Protein 2REK (pdb70)

Sequence (347 aa):
ADARRNYDRIIEAAAAEVARHGADASLEEIARRAGVGSATLHRHFPSRWGLLQAVFQERVAQLCDEARSLAAEHPPATALTRWLTSLAVFGAVTRGAARSLAALDSRCEQLLTEAGADLLARAQEDGTVRDDVTALELLSLANAVSLAAEHTPDAAHHHATRLMGIALGGLGARADARRNYDRIIEAAAAEVARHGADASLEEIARRAGVGSATLHRHFPSRWGLLQAVFQERVAQLCDEARSLAAEHPPATALTRWLTSSLAVFGAVTRGAARSLLAALDSRCEQLLTEAGADLLARAQEDGTVRDDVTALELLSLANAVSLAAEHTPDAAHHATRLMGIALGGLGAP

Organism: Streptomyces coelicolor (strain ATCC BAA-471 / A3(2) / M145) (NCBI:txid100226)

InterPro domains:
  IPR001647 DNA-binding HTH domain, TetR-type [PF00440] (21-66)
  IPR001647 DNA-binding HTH domain, TetR-type [PR00455] (21-34)
  IPR001647 DNA-binding HTH domain, TetR-type [PR00455] (41-64)
  IPR001647 DNA-binding HTH domain, TetR-type [PS50977] (15-74)
  IPR009057 Homedomain-like superfamily [SSF46689] (8-88)
  IPR036271 Tetracyclin repressor-like, C-terminal domain superfamily [SSF48498] (86-193)
  IPR049445 Transcriptional regulator SbtR-like, C-terminal domain [PF21597] (87-190)
  IPR050109 HTH-type, TetR-like transcriptional regulator [PTHR30055] (7-196)

Nearest PDB structures (foldseek):
  2rek-assembly1_A  TM=1.006E+00  e=1.520E-23  Streptomyces coelicolor A3(2)
  2rek-assembly1_B-2  TM=9.690E-01  e=8.249E-22  Streptomyces coelicolor A3(2)
  2q24-assembly1_B  TM=8.071E-01  e=1.685E-07  Streptomyces coelicolor A3(2)
  2qwt-assembly1_A  TM=7.385E-01  e=2.367E-05  Mycolicibacterium vanbaalenii PYR-1
  5ovy-assembly1_A  TM=7.343E-01  e=2.482E-05  Mycobacteroides abscessus ATCC 19977

Solvent-accessible surface area: 17283 Å² total; per-residue (Å²): 118,86,53,54,50,47,42,62,92,1,2,50,9,0,1,57,28,10,40,202,92,9,72,122,33,42,114,80,42,7,9,77,201,2,66,20,42,99,82,47,19,119,80,60,24,101,54,53,105,30,15,23,55,14,1,3,32,34,34,1,37,71,1,14,71,47,9,94,54,17,56,90,131,55,91,41,26,53,0,5,51,124,0,1,29,36,14,0,36,5,0,2,23,1,46,4,10,4,71,73,73,73,58,26,65,18,28,1,58,10,29,3,16,41,13,2,38,97,9,8,56,68,0,46,91,74,64,86,32,162,107,96,28,66,12,46,93,21,24,52,60,2,62,51,9,1,100,59,0,38,124,52,116,82,15,45,110,72,0,61,148,71,0,42,71,44,51,67,46,174,69,162,154,85,78,47,153,55,42,78,67,88,0,6,60,14,1,5,25,13,3,23,62,33,8,43,117,10,34,65,78,22,2,13,79,79,3,55,23,42,83,84,54,8,56,77,56,18,121,53,127,157,21,7,6,16,10,1,3,94,65,14,1,50,20,0,9,53,4,6,152,18,5,54,68,82,52,91,44,26,44,0,5,50,99,0,1,33,16,17,0,36,6,9,0,12,7,62,1,0,1,105,51,16,103,74,79,48,53,94,138,4,98,94,40,9,62,87,11,3,37,81,8,7,32,113,0,42,128,76,65,85,27,160,123,97,28,71,21,132,88,19,23,54,80,0,68,49,14,2,92,58,0,22,132,35,141,49,17,34,126,38,0,66,120,50,0,49,96,46,48,65,46,167,66,101,184

Structure (mmCIF, N/CA/C/O backbone):
data_2REK
#
_entry.id   2REK
#
_cell.length_a   68.484
_cell.length_b   70.459
_cell.length_c   72.102
_cell.angle_alpha   90.00
_cell.angle_beta   90.00
_cell.angle_gamma   90.00
#
_symmetry.space_group_name_H-M   'P 21 21 21'
#
loop_
_entity.id
_entity.type
_entity.pdbx_description
1 polymer 'Putative tetR-family transcriptional regulator'
2 non-polymer 'ACETATE ION'
3 water water
#
loop_
_atom_site.group_PDB
_atom_site.id
_atom_site.type_symbol
_atom_site.label_atom_id
_atom_site.label_alt_id
_atom_site.label_comp_id
_atom_site.label_asym_id
_atom_site.label_entity_id
_atom_site.label_seq_id
_atom_site.pdbx_PDB_ins_code
_atom_site.Cartn_x
_atom_site.Cartn_y
_atom_site.Cartn_z
_atom_site.occupancy
_atom_site.B_iso_or_equiv
_atom_site.auth_seq_id
_atom_site.auth_comp_id
_atom_site.auth_asym_id
_atom_site.auth_atom_id
_atom_site.pdbx_PDB_model_num
ATOM 1 N N . ALA A 1 12 ? -4.464 71.899 14.531 1.00 60.71 12 ALA A N 1
ATOM 2 C CA . ALA A 1 12 ? -4.826 70.669 15.293 1.00 60.79 12 ALA A CA 1
ATOM 3 C C . ALA A 1 12 ? -4.020 70.584 16.581 1.00 60.94 12 ALA A C 1
ATOM 4 O O . ALA A 1 12 ? -2.792 70.750 16.571 1.00 61.15 12 ALA A O 1
ATOM 6 N N . ASP A 1 13 ? -4.709 70.325 17.691 1.00 60.86 13 ASP A N 1
ATOM 7 C CA . ASP A 1 13 ? -4.039 70.115 18.975 1.00 60.51 13 ASP A CA 1
ATOM 8 C C . ASP A 1 13 ? -3.184 68.852 18.927 1.00 60.08 13 ASP A C 1
ATOM 9 O O . ASP A 1 13 ? -2.092 68.828 19.491 1.00 60.43 13 ASP A O 1
ATOM 11 N N . ALA A 1 14 ? -3.680 67.824 18.230 1.00 59.15 14 ALA A N 1
ATOM 12 C CA . ALA A 1 14 ? -2.972 66.543 18.063 1.00 58.22 14 ALA A CA 1
ATOM 13 C C . ALA A 1 14 ? -1.623 66.682 17.352 1.00 57.44 14 ALA A C 1
ATOM 14 O O . ALA A 1 14 ? -0.676 65.945 17.649 1.00 57.17 14 ALA A O 1
ATOM 16 N N . ARG A 1 15 ? -1.548 67.622 16.413 1.00 56.33 15 ARG A N 1
ATOM 17 C CA . ARG A 1 15 ? -0.328 67.865 15.657 1.00 55.20 15 ARG A CA 1
ATOM 18 C C . ARG A 1 15 ? 0.749 68.490 16.557 1.00 54.60 15 ARG A C 1
ATOM 19 O O . ARG A 1 15 ? 1.924 68.112 16.488 1.00 54.38 15 ARG A O 1
ATOM 27 N N . ARG A 1 16 ? 0.336 69.428 17.407 1.00 53.73 16 ARG A N 1
ATOM 28 C CA . ARG A 1 16 ? 1.186 69.972 18.467 1.00 52.92 16 ARG A CA 1
ATOM 29 C C . ARG A 1 16 ? 1.769 68.869 19.362 1.00 52.23 16 ARG A C 1
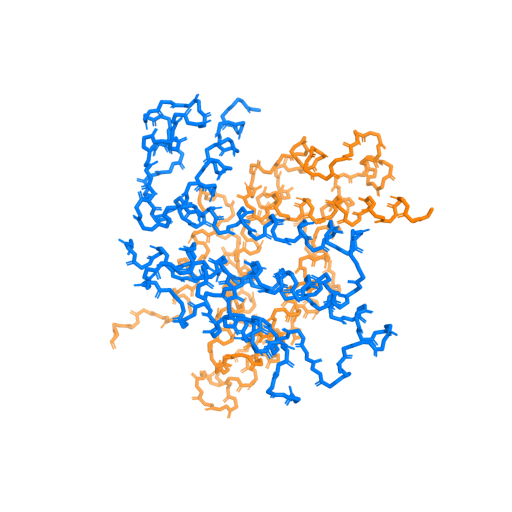ATOM 30 O O . ARG A 1 16 ? 2.958 68.898 19.695 1.00 52.04 16 ARG A O 1
ATOM 32 N N . ASN A 1 17 ? 0.925 67.902 19.734 1.00 51.22 17 ASN A N 1
ATOM 33 C CA . ASN A 1 17 ? 1.336 66.760 20.550 1.00 50.08 17 ASN A CA 1
ATOM 34 C C . ASN A 1 17 ? 2.354 65.906 19.833 1.00 49.60 17 ASN A C 1
ATOM 35 O O . ASN A 1 17 ? 3.370 65.548 20.413 1.00 48.76 17 ASN A O 1
ATOM 40 N N . TYR A 1 18 ? 2.051 65.581 18.575 1.00 48.79 18 TYR A N 1
ATOM 41 C CA . TYR A 1 18 ? 2.972 64.875 17.691 1.00 48.38 18 TYR A CA 1
ATOM 42 C C . TYR A 1 18 ? 4.359 65.564 17.708 1.00 47.39 18 TYR A C 1
ATOM 43 O O . TYR A 1 18 ? 5.383 64.907 17.947 1.00 46.30 18 TYR A O 1
ATOM 52 N N . ASP A 1 19 ? 4.367 66.881 17.488 1.00 46.49 19 ASP A N 1
ATOM 53 C CA . ASP A 1 19 ? 5.595 67.673 17.426 1.00 46.37 19 ASP A CA 1
ATOM 54 C C . ASP A 1 19 ? 6.358 67.620 18.758 1.00 45.64 19 ASP A C 1
ATOM 55 O O . ASP A 1 19 ? 7.571 67.383 18.785 1.00 44.80 19 ASP A O 1
ATOM 60 N N . ARG A 1 20 ? 5.626 67.798 19.857 1.00 44.85 20 ARG A N 1
ATOM 61 C CA . ARG A 1 20 ? 6.212 67.752 21.192 1.00 43.92 20 ARG A CA 1
ATOM 62 C C . ARG A 1 20 ? 6.768 66.378 21.535 1.00 42.52 20 ARG A C 1
ATOM 63 O O . ARG A 1 20 ? 7.836 66.291 22.135 1.00 42.22 20 ARG A O 1
ATOM 68 N N . ILE A 1 21 ? 6.074 65.315 21.113 1.00 41.21 21 ILE A N 1
ATOM 69 C CA . ILE A 1 21 ? 6.541 63.940 21.316 1.00 40.36 21 ILE A CA 1
ATOM 70 C C . ILE A 1 21 ? 7.858 63.697 20.580 1.00 40.67 21 ILE A C 1
ATOM 71 O O . ILE A 1 21 ? 8.786 63.109 21.135 1.00 39.84 21 ILE A O 1
ATOM 76 N N . ILE A 1 22 ? 7.920 64.144 19.327 1.00 40.30 22 ILE A N 1
ATOM 77 C CA . ILE A 1 22 ? 9.086 63.872 18.473 1.00 40.61 22 ILE A CA 1
ATOM 78 C C . ILE A 1 22 ? 10.322 64.639 18.952 1.00 39.97 22 ILE A C 1
ATOM 79 O O . ILE A 1 22 ? 11.415 64.067 19.041 1.00 40.38 22 ILE A O 1
ATOM 84 N N . GLU A 1 23 ? 10.148 65.919 19.266 1.00 39.61 23 GLU A N 1
ATOM 85 C CA . GLU A 1 23 ? 11.228 66.732 19.848 1.00 39.56 23 GLU A CA 1
ATOM 86 C C . GLU A 1 23 ? 11.753 66.135 21.158 1.00 39.38 23 GLU A C 1
ATOM 87 O O . GLU A 1 23 ? 12.958 66.065 21.372 1.00 38.65 23 GLU A O 1
ATOM 89 N N . ALA A 1 24 ? 10.842 65.673 22.020 1.00 39.19 24 ALA A N 1
ATOM 90 C CA . ALA A 1 24 ? 11.217 65.015 23.271 1.00 38.62 24 ALA A CA 1
ATOM 91 C C . ALA A 1 24 ? 11.903 63.668 23.050 1.00 38.41 24 ALA A C 1
ATOM 92 O O . ALA A 1 24 ? 12.901 63.354 23.710 1.00 37.18 24 ALA A O 1
ATOM 94 N N . ALA A 1 25 ? 11.359 62.870 22.128 1.00 38.02 25 ALA A N 1
ATOM 95 C CA . ALA A 1 25 ? 11.957 61.590 21.767 1.00 37.99 25 ALA A CA 1
ATOM 96 C C . ALA A 1 25 ? 13.365 61.778 21.199 1.00 38.07 25 ALA A C 1
ATOM 97 O O . ALA A 1 25 ? 14.260 61.044 21.563 1.00 38.54 25 ALA A O 1
ATOM 99 N N . ALA A 1 26 ? 13.544 62.762 20.326 1.00 38.64 26 ALA A N 1
ATOM 100 C CA . ALA A 1 26 ? 14.862 63.038 19.736 1.00 39.66 26 ALA A CA 1
ATOM 101 C C . ALA A 1 26 ? 15.913 63.366 20.820 1.00 40.10 26 ALA A C 1
ATOM 102 O O . ALA A 1 26 ? 17.006 62.777 20.847 1.00 39.72 26 ALA A O 1
ATOM 104 N N . ALA A 1 27 ? 15.542 64.252 21.745 1.00 40.02 27 ALA A N 1
ATOM 105 C CA . ALA A 1 27 ? 16.419 64.658 22.843 1.00 41.11 27 ALA A CA 1
ATOM 106 C C . ALA A 1 27 ? 16.776 63.502 23.780 1.00 41.54 27 ALA A C 1
ATOM 107 O O . ALA A 1 27 ? 17.927 63.379 24.192 1.00 41.05 27 ALA A O 1
ATOM 109 N N . GLU A 1 28 ? 15.797 62.635 24.066 1.00 41.93 28 GLU A N 1
ATOM 110 C CA . GLU A 1 28 ? 15.980 61.488 24.963 1.00 42.71 28 GLU A CA 1
ATOM 111 C C . GLU A 1 28 ? 16.932 60.430 24.396 1.00 43.41 28 GLU A C 1
ATOM 112 O O . GLU A 1 28 ? 17.850 59.987 25.090 1.00 43.32 28 GLU A O 1
ATOM 118 N N . VAL A 1 29 ? 16.699 60.017 23.148 1.00 43.60 29 VAL A N 1
ATOM 119 C CA . VAL A 1 29 ? 17.587 59.078 22.469 1.00 44.30 29 VAL A CA 1
ATOM 120 C C . VAL A 1 29 ? 19.018 59.653 22.365 1.00 44.82 29 VAL A C 1
ATOM 121 O O . VAL A 1 29 ? 19.993 58.951 22.636 1.00 44.76 29 VAL A O 1
ATOM 125 N N . ALA A 1 30 ? 19.127 60.927 22.006 1.00 45.51 30 ALA A N 1
ATOM 126 C CA . ALA A 1 30 ? 20.428 61.597 21.898 1.00 47.05 30 ALA A CA 1
ATOM 127 C C . ALA A 1 30 ? 21.248 61.462 23.187 1.00 48.04 30 ALA A C 1
ATOM 128 O O . ALA A 1 30 ? 22.473 61.282 23.150 1.00 48.27 30 ALA A O 1
ATOM 130 N N . ARG A 1 31 ? 20.570 61.531 24.326 1.00 49.00 31 ARG A N 1
ATOM 131 C CA . ARG A 1 31 ? 21.250 61.492 25.615 1.00 50.27 31 ARG A CA 1
ATOM 132 C C . ARG A 1 31 ? 21.338 60.089 26.191 1.00 50.55 31 ARG A C 1
ATOM 133 O O . ARG A 1 31 ? 22.212 59.809 27.015 1.00 50.30 31 ARG A O 1
ATOM 141 N N . HIS A 1 32 ? 20.450 59.202 25.737 1.00 51.04 32 HIS A N 1
ATOM 142 C CA . HIS A 1 32 ? 20.314 57.873 26.344 1.00 51.98 32 HIS A CA 1
ATOM 143 C C . HIS A 1 32 ? 20.393 56.686 25.388 1.00 52.29 32 HIS A C 1
ATOM 144 O O . HIS A 1 32 ? 20.462 55.539 25.838 1.00 52.39 32 HIS A O 1
ATOM 151 N N . GLY A 1 33 ? 20.401 56.961 24.087 1.00 52.86 33 GLY A N 1
ATOM 152 C CA . GLY A 1 33 ? 20.475 55.917 23.070 1.00 53.83 33 GLY A CA 1
ATOM 153 C C . GLY A 1 33 ? 19.525 54.775 23.377 1.00 54.60 33 GLY A C 1
ATOM 154 O O . GLY A 1 33 ? 18.337 55.000 23.623 1.00 54.65 33 GLY A O 1
ATOM 155 N N . ALA A 1 34 ? 20.067 53.557 23.404 1.00 55.26 34 ALA A N 1
ATOM 156 C CA . ALA A 1 34 ? 19.294 52.328 23.653 1.00 55.69 34 ALA A CA 1
ATOM 157 C C . ALA A 1 34 ? 18.490 52.318 24.958 1.00 56.02 34 ALA A C 1
ATOM 158 O O . ALA A 1 34 ? 17.495 51.593 25.064 1.00 56.49 34 ALA A O 1
ATOM 160 N N . ASP A 1 35 ? 18.925 53.109 25.940 1.00 56.22 35 ASP A N 1
ATOM 161 C CA . ASP A 1 35 ? 18.257 53.188 27.245 1.00 56.49 35 ASP A CA 1
ATOM 162 C C . ASP A 1 35 ? 17.196 54.287 27.319 1.00 55.88 35 ASP A C 1
ATOM 163 O O . ASP A 1 35 ? 16.667 54.568 28.399 1.00 55.96 35 ASP A O 1
ATOM 168 N N . ALA A 1 36 ? 16.880 54.899 26.178 1.00 55.59 36 ALA A N 1
ATOM 169 C CA . ALA A 1 36 ? 15.846 55.942 26.108 1.00 54.91 36 ALA A CA 1
ATOM 170 C C . ALA A 1 36 ? 14.549 55.493 26.794 1.00 54.54 36 ALA A C 1
ATOM 171 O O . ALA A 1 36 ? 14.151 54.333 26.683 1.00 54.01 36 ALA A O 1
ATOM 173 N N . SER A 1 37 ? 13.906 56.421 27.498 1.00 54.25 37 SER A N 1
ATOM 174 C CA . SER A 1 37 ? 12.731 56.116 28.319 1.00 54.27 37 SER A CA 1
ATOM 175 C C . SER A 1 37 ? 11.434 56.663 27.725 1.00 53.93 37 SER A C 1
ATOM 176 O O . SER A 1 37 ? 11.255 57.883 27.632 1.00 53.65 37 SER A O 1
ATOM 179 N N . LEU A 1 38 ? 10.528 55.756 27.345 1.00 53.79 38 LEU A N 1
ATOM 180 C CA . LEU A 1 38 ? 9.203 56.136 26.831 1.00 53.91 38 LEU A CA 1
ATOM 181 C C . LEU A 1 38 ? 8.422 57.000 27.823 1.00 53.79 38 LEU A C 1
ATOM 182 O O . LEU A 1 38 ? 7.813 58.002 27.437 1.00 53.42 38 LEU A O 1
ATOM 187 N N . GLU A 1 39 ? 8.466 56.614 29.104 1.00 53.86 39 GLU A N 1
ATOM 188 C CA . GLU A 1 39 ? 7.826 57.375 30.181 1.00 53.52 39 GLU A CA 1
ATOM 189 C C . GLU A 1 39 ? 8.377 58.797 30.301 1.00 53.29 39 GLU A C 1
ATOM 190 O O . GLU A 1 39 ? 7.618 59.743 30.544 1.00 53.34 39 GLU A O 1
ATOM 192 N N . GLU A 1 40 ? 9.693 58.940 30.138 1.00 52.64 40 GLU A N 1
ATOM 193 C CA . GLU A 1 40 ? 10.344 60.250 30.172 1.00 51.96 40 GLU A CA 1
ATOM 194 C C . GLU A 1 40 ? 9.961 61.069 28.935 1.00 51.35 40 GLU A C 1
ATOM 195 O O . GLU A 1 40 ? 9.700 62.276 29.033 1.00 51.00 40 GLU A O 1
ATOM 197 N N . ILE A 1 41 ? 9.911 60.404 27.782 1.00 50.86 41 ILE A N 1
ATOM 198 C CA . ILE A 1 41 ? 9.482 61.062 26.536 1.00 50.11 41 ILE A CA 1
ATOM 199 C C . ILE A 1 41 ? 8.057 61.616 26.671 1.00 50.21 41 ILE A C 1
ATOM 200 O O . ILE A 1 41 ? 7.821 62.812 26.439 1.00 50.08 41 ILE A O 1
ATOM 205 N N . ALA A 1 42 ? 7.121 60.749 27.065 1.00 50.16 42 ALA A N 1
ATOM 206 C CA . ALA A 1 42 ? 5.735 61.156 27.295 1.00 50.33 42 ALA A CA 1
ATOM 207 C C . ALA A 1 42 ? 5.629 62.314 28.293 1.00 50.53 42 ALA A C 1
ATOM 208 O O . ALA A 1 42 ? 4.887 63.278 28.057 1.00 50.49 42 ALA A O 1
ATOM 210 N N . ARG A 1 43 ? 6.377 62.224 29.395 1.00 50.93 43 ARG A N 1
ATOM 211 C CA . ARG A 1 43 ? 6.335 63.242 30.438 1.00 51.37 43 ARG A CA 1
ATOM 212 C C . ARG A 1 43 ? 6.820 64.572 29.897 1.00 51.54 43 ARG A C 1
ATOM 213 O O . ARG A 1 43 ? 6.146 65.587 30.044 1.00 51.31 43 ARG A O 1
ATOM 215 N N . ARG A 1 44 ? 7.984 64.552 29.242 1.00 51.99 44 ARG A N 1
ATOM 216 C CA . ARG A 1 44 ? 8.574 65.767 28.676 1.00 52.18 44 ARG A CA 1
ATOM 217 C C . ARG A 1 44 ? 7.698 66.364 27.560 1.00 51.86 44 ARG A C 1
ATOM 218 O O . ARG A 1 44 ? 7.608 67.588 27.422 1.00 51.73 44 ARG A O 1
ATOM 226 N N . ALA A 1 45 ? 7.044 65.491 26.790 1.00 51.60 45 ALA A N 1
ATOM 227 C CA . ALA A 1 45 ? 6.096 65.895 25.743 1.00 51.63 45 ALA A CA 1
ATOM 228 C C . ALA A 1 45 ? 4.789 66.459 26.311 1.00 51.84 45 ALA A C 1
ATOM 229 O O . ALA A 1 45 ? 4.040 67.144 25.606 1.00 51.48 45 ALA A O 1
ATOM 231 N N . GLY A 1 46 ? 4.523 66.165 27.583 1.00 52.06 46 GLY A N 1
ATOM 232 C CA . GLY A 1 46 ? 3.292 66.606 28.241 1.00 52.49 46 GLY A CA 1
ATOM 233 C C . GLY A 1 46 ? 2.071 65.852 27.745 1.00 52.54 46 GLY A C 1
ATOM 234 O O . GLY A 1 46 ? 0.980 66.417 27.660 1.00 52.70 46 GLY A O 1
ATOM 235 N N . VAL A 1 47 ? 2.263 64.587 27.383 1.00 52.40 47 VAL A N 1
ATOM 236 C CA . VAL A 1 47 ? 1.161 63.732 26.958 1.00 52.43 47 VAL A CA 1
ATOM 237 C C . VAL A 1 47 ? 1.097 62.479 27.817 1.00 52.71 47 VAL A C 1
ATOM 238 O O . VAL A 1 47 ? 2.067 62.125 28.481 1.00 52.64 47 VAL A O 1
ATOM 242 N N . GLY A 1 48 ? -0.050 61.812 27.791 1.00 53.05 48 GLY A N 1
ATOM 243 C CA . GLY A 1 48 ? -0.221 60.574 28.534 1.00 53.07 48 GLY A CA 1
ATOM 244 C C . GLY A 1 48 ? 0.350 59.397 27.773 1.00 53.07 48 GLY A C 1
ATOM 245 O O . GLY A 1 48 ? 0.568 59.477 26.561 1.00 52.93 48 GLY A O 1
ATOM 246 N N . SER A 1 49 ? 0.597 58.312 28.503 1.00 53.03 49 SER A N 1
ATOM 247 C CA . SER A 1 49 ? 1.049 57.035 27.951 1.00 53.11 49 SER A CA 1
ATOM 248 C C . SER A 1 49 ? 0.227 56.608 26.723 1.00 53.10 49 SER A C 1
ATOM 249 O O . SER A 1 49 ? 0.793 56.199 25.705 1.00 52.84 49 SER A O 1
ATOM 252 N N . ALA A 1 50 ? -1.101 56.717 26.824 1.00 52.90 50 ALA A N 1
ATOM 253 C CA . ALA A 1 50 ? -2.019 56.296 25.756 1.00 52.59 50 ALA A CA 1
ATOM 254 C C . ALA A 1 50 ? -1.904 57.151 24.492 1.00 52.41 50 ALA A C 1
ATOM 255 O O . ALA A 1 50 ? -1.916 56.624 23.376 1.00 51.68 50 ALA A O 1
ATOM 257 N N . THR A 1 51 ? -1.813 58.466 24.678 1.00 52.54 51 THR A N 1
ATOM 258 C CA . THR A 1 51 ? -1.613 59.399 23.562 1.00 52.82 51 THR A CA 1
ATOM 259 C C . THR A 1 51 ? -0.359 59.029 22.753 1.00 52.98 51 THR A C 1
ATOM 260 O O . THR A 1 51 ? -0.448 58.809 21.540 1.00 52.98 51 THR A O 1
ATOM 264 N N . LEU A 1 52 ? 0.785 58.928 23.437 1.00 53.11 52 LEU A N 1
ATOM 265 C CA . LEU A 1 52 ? 2.063 58.562 22.810 1.00 53.26 52 LEU A CA 1
ATOM 266 C C . LEU A 1 52 ? 1.932 57.298 21.975 1.00 53.46 52 LEU A C 1
ATOM 267 O O . LEU A 1 52 ? 2.347 57.258 20.813 1.00 52.91 52 LEU A O 1
ATOM 269 N N . HIS A 1 53 ? 1.333 56.274 22.582 1.00 53.75 53 HIS A N 1
ATOM 270 C CA . HIS A 1 53 ? 1.136 54.976 21.941 1.00 54.15 53 HIS A CA 1
ATOM 271 C C . HIS A 1 53 ? 0.255 55.027 20.695 1.00 53.87 53 HIS A C 1
ATOM 272 O O . HIS A 1 53 ? 0.465 54.252 19.751 1.00 53.58 53 HIS A O 1
ATOM 279 N N . ARG A 1 54 ? -0.736 55.918 20.711 1.00 53.81 54 ARG A N 1
ATOM 280 C CA . ARG A 1 54 ? -1.644 56.090 19.578 1.00 54.24 54 ARG A CA 1
ATOM 281 C C . ARG A 1 54 ? -0.919 56.693 18.370 1.00 54.50 54 ARG A C 1
ATOM 282 O O . ARG A 1 54 ? -1.110 56.241 17.236 1.00 54.56 54 ARG A O 1
ATOM 284 N N . HIS A 1 55 ? -0.094 57.712 18.625 1.00 54.51 55 HIS A N 1
ATOM 285 C CA . HIS A 1 55 ? 0.679 58.367 17.566 1.00 54.31 55 HIS A CA 1
ATOM 286 C C . HIS A 1 55 ? 1.788 57.447 17.074 1.00 54.28 55 HIS A C 1
ATOM 287 O O . HIS A 1 55 ? 2.137 57.471 15.895 1.00 54.07 55 HIS A O 1
ATOM 294 N N . PHE A 1 56 ? 2.328 56.630 17.982 1.00 54.51 56 PHE A N 1
ATOM 295 C CA . PHE A 1 56 ? 3.458 55.747 17.673 1.00 54.93 56 PHE A CA 1
ATOM 296 C C . PHE A 1 56 ? 3.281 54.328 18.248 1.00 55.52 56 PHE A C 1
ATOM 297 O O . PHE A 1 56 ? 3.806 54.020 19.321 1.00 55.16 56 PHE A O 1
ATOM 305 N N . PRO A 1 57 ? 2.509 53.475 17.539 1.00 56.57 57 PRO A N 1
ATOM 306 C CA . PRO A 1 57 ? 2.336 52.034 17.793 1.00 57.20 57 PRO A CA 1
ATOM 307 C C . PRO A 1 57 ? 3.600 51.281 18.248 1.00 57.77 57 PRO A C 1
ATOM 308 O O . PRO A 1 57 ? 3.533 50.486 19.199 1.00 57.82 57 PRO A O 1
ATOM 312 N N . SER A 1 58 ? 4.724 51.522 17.569 1.00 57.69 58 SER A N 1
ATOM 313 C CA . SER A 1 58 ? 5.959 50.793 17.832 1.00 57.94 58 SER A CA 1
ATOM 314 C C . SER A 1 58 ? 7.088 51.735 18.225 1.00 58.02 58 SER A C 1
ATOM 315 O O . SER A 1 58 ? 7.080 52.926 17.863 1.00 58.16 58 SER A O 1
ATOM 318 N N . ARG A 1 59 ? 8.055 51.189 18.961 1.00 57.55 59 ARG A N 1
ATOM 319 C CA . ARG A 1 59 ? 9.321 51.867 19.218 1.00 57.08 59 ARG A CA 1
ATOM 320 C C . ARG A 1 59 ? 10.042 52.138 17.898 1.00 56.34 59 ARG A C 1
ATOM 321 O O . ARG A 1 59 ? 10.609 53.216 17.704 1.00 56.13 59 ARG A O 1
ATOM 323 N N . TRP A 1 60 ? 9.989 51.164 16.989 1.00 55.35 60 TRP A N 1
ATOM 324 C CA . TRP A 1 60 ? 10.627 51.286 15.684 1.00 54.38 60 TRP A CA 1
ATOM 325 C C . TRP A 1 60 ? 10.115 52.490 14.880 1.00 53.08 60 TRP A C 1
ATOM 326 O O . TRP A 1 60 ? 10.903 53.221 14.267 1.00 52.65 60 TRP A O 1
ATOM 337 N N . GLY A 1 61 ? 8.797 52.679 14.883 1.00 51.44 61 GLY A N 1
ATOM 338 C CA . GLY A 1 61 ? 8.163 53.805 14.192 1.00 49.34 61 GLY A CA 1
ATOM 339 C C . GLY A 1 61 ? 8.525 55.155 14.785 1.00 47.67 61 GLY A C 1
ATOM 340 O O . GLY A 1 61 ? 8.604 56.157 14.069 1.00 47.07 61 GLY A O 1
ATOM 341 N N . LEU A 1 62 ? 8.734 55.182 16.101 1.00 46.60 62 LEU A N 1
ATOM 342 C CA . LEU A 1 62 ? 9.134 56.405 16.792 1.00 45.47 62 LEU A CA 1
ATOM 343 C C . LEU A 1 62 ? 10.581 56.754 16.441 1.00 44.55 62 LEU A C 1
ATOM 344 O O . LEU A 1 62 ? 10.887 57.913 16.180 1.00 43.89 62 LEU A O 1
ATOM 349 N N . LEU A 1 63 ? 11.449 55.743 16.426 1.00 43.62 63 LEU A N 1
ATOM 350 C CA . LEU A 1 63 ? 12.858 55.913 16.037 1.00 43.03 63 LEU A CA 1
ATOM 351 C C . LEU A 1 63 ? 13.007 56.505 14.644 1.00 41.64 63 LEU A C 1
ATOM 352 O O . LEU A 1 63 ? 13.829 57.391 14.430 1.00 41.14 63 LEU A O 1
ATOM 357 N N . GLN A 1 64 ? 12.209 56.023 13.696 1.00 40.44 64 GLN A N 1
ATOM 358 C CA . GLN A 1 64 ? 12.247 56.556 12.323 1.00 38.90 64 GLN A CA 1
ATOM 359 C C . GLN A 1 64 ? 11.870 58.041 12.249 1.00 37.66 64 GLN A C 1
ATOM 360 O O . GLN A 1 64 ? 12.529 58.830 11.555 1.00 36.54 64 GLN A O 1
ATOM 366 N N . ALA A 1 65 ? 10.829 58.425 12.988 1.00 35.47 65 ALA A N 1
ATOM 367 C CA . ALA A 1 65 ? 10.449 59.822 13.085 1.00 34.11 65 ALA A CA 1
ATOM 368 C C . ALA A 1 65 ? 11.537 60.634 13.798 1.00 32.91 65 ALA A C 1
ATOM 369 O O . ALA A 1 65 ? 11.748 61.799 13.485 1.00 31.77 65 ALA A O 1
ATOM 371 N N . VAL A 1 66 ? 12.216 60.009 14.758 1.00 32.33 66 VAL A N 1
ATOM 372 C CA . VAL A 1 66 ? 13.372 60.647 15.421 1.00 32.16 66 VAL A CA 1
ATOM 373 C C . VAL A 1 66 ? 14.472 60.968 14.396 1.00 31.39 66 VAL A C 1
ATOM 374 O O . VAL A 1 66 ? 14.983 62.088 14.382 1.00 31.21 66 VAL A O 1
ATOM 378 N N . PHE A 1 67 ? 14.804 60.003 13.534 1.00 32.14 67 PHE A N 1
ATOM 379 C CA . PHE A 1 67 ? 15.794 60.216 12.455 1.00 31.90 67 PHE A CA 1
ATOM 380 C C . PHE A 1 67 ? 15.406 61.441 11.610 1.00 31.93 67 PHE A C 1
ATOM 381 O O . PHE A 1 67 ? 16.244 62.293 11.314 1.00 30.74 67 PHE A O 1
ATOM 389 N N . GLN A 1 68 ? 14.133 61.525 11.200 1.00 31.26 68 GLN A N 1
ATOM 390 C CA . GLN A 1 68 ? 13.647 62.663 10.393 1.00 31.58 68 GLN A CA 1
ATOM 391 C C . GLN A 1 68 ? 13.886 63.994 11.092 1.00 30.64 68 GLN A C 1
ATOM 392 O O . GLN A 1 68 ? 14.356 64.971 10.504 1.00 28.20 68 GLN A O 1
ATOM 398 N N . GLU A 1 69 ? 13.529 64.007 12.366 1.00 30.31 69 GLU A N 1
ATOM 399 C CA . GLU A 1 69 ? 13.609 65.191 13.192 1.00 31.30 69 GLU A CA 1
ATOM 400 C C . GLU A 1 69 ? 15.063 65.625 13.372 1.00 29.55 69 GLU A C 1
ATOM 401 O O . GLU A 1 69 ? 15.383 66.798 13.239 1.00 29.61 69 GLU A O 1
ATOM 407 N N . ARG A 1 70 ? 15.933 64.672 13.665 1.00 28.86 70 ARG A N 1
ATOM 408 C CA . ARG A 1 70 ? 17.359 64.996 13.847 1.00 28.05 70 ARG A CA 1
ATOM 409 C C . ARG A 1 70 ? 18.000 65.470 12.552 1.00 27.98 70 ARG A C 1
ATOM 410 O O . ARG A 1 70 ? 18.857 66.346 12.560 1.00 27.52 70 ARG A O 1
ATOM 418 N N . VAL A 1 71 ? 17.589 64.883 11.427 1.00 28.72 71 VAL A N 1
ATOM 419 C CA . VAL A 1 71 ? 18.089 65.360 10.124 1.00 27.69 71 VAL A CA 1
ATOM 420 C C . VAL A 1 71 ? 17.719 66.829 9.867 1.00 27.44 71 VAL A C 1
ATOM 421 O O . VAL A 1 71 ? 18.563 67.626 9.431 1.00 26.53 71 VAL A O 1
ATOM 425 N N . ALA A 1 72 ? 16.467 67.192 10.159 1.00 27.30 72 ALA A N 1
ATOM 426 C CA . ALA A 1 72 ? 16.009 68.579 10.083 1.00 27.43 72 ALA A CA 1
ATOM 427 C C . ALA A 1 72 ? 16.840 69.483 10.982 1.00 27.30 72 ALA A C 1
ATOM 428 O O . ALA A 1 72 ? 17.237 70.578 10.589 1.00 26.57 72 ALA A O 1
ATOM 430 N N . GLN A 1 73 ? 17.079 69.014 12.205 1.00 28.00 73 GLN A N 1
ATOM 431 C CA . GLN A 1 73 ? 17.870 69.765 13.180 1.00 28.25 73 GLN A CA 1
ATOM 432 C C . GLN A 1 73 ? 19.315 69.929 12.702 1.00 27.62 73 GLN A C 1
ATOM 433 O O . GLN A 1 73 ? 19.921 71.006 12.860 1.00 27.07 73 GLN A O 1
ATOM 439 N N . LEU A 1 74 ? 19.874 68.856 12.134 1.00 27.53 74 LEU A N 1
ATOM 440 C CA . LEU A 1 74 ? 21.238 68.930 11.589 1.00 27.82 74 LEU A CA 1
ATOM 441 C C . LEU A 1 74 ? 21.342 69.902 10.407 1.00 28.18 74 LEU A C 1
ATOM 442 O O . LEU A 1 74 ? 22.332 70.616 10.267 1.00 27.45 74 LEU A O 1
ATOM 447 N N . CYS A 1 75 ? 20.327 69.934 9.548 1.00 28.81 75 CYS A N 1
ATOM 448 C CA . CYS A 1 75 ? 20.335 70.897 8.457 1.00 29.99 75 CYS A CA 1
ATOM 449 C C . CYS A 1 75 ? 20.283 72.339 8.981 1.00 30.57 75 CYS A C 1
ATOM 450 O O . CYS A 1 75 ? 21.028 73.206 8.506 1.00 30.98 75 CYS A O 1
ATOM 453 N N . ASP A 1 76 ? 19.446 72.588 9.991 1.00 30.45 76 ASP A N 1
ATOM 454 C CA . ASP A 1 76 ? 19.374 73.887 10.669 1.00 31.07 76 ASP A CA 1
ATOM 455 C C . ASP A 1 76 ? 20.721 74.237 11.337 1.00 29.66 76 ASP A C 1
ATOM 456 O O . ASP A 1 76 ? 21.183 75.380 11.320 1.00 28.90 76 ASP A O 1
ATOM 461 N N . GLU A 1 77 ? 21.339 73.229 11.944 1.00 28.80 77 GLU A N 1
ATOM 462 C CA . GLU A 1 77 ? 22.628 73.384 12.586 1.00 28.67 77 GLU A CA 1
ATOM 463 C C . GLU A 1 77 ? 23.738 73.829 11.636 1.00 28.39 77 GLU A C 1
ATOM 464 O O . GLU A 1 77 ? 24.584 74.621 12.012 1.00 27.56 77 GLU A O 1
ATOM 470 N N . ALA A 1 78 ? 23.737 73.290 10.413 1.00 28.53 78 ALA A N 1
ATOM 471 C CA . ALA A 1 78 ? 24.657 73.748 9.351 1.00 29.07 78 ALA A CA 1
ATOM 472 C C . ALA A 1 78 ? 24.594 75.276 9.164 1.00 29.70 78 ALA A C 1
ATOM 473 O O . ALA A 1 78 ? 25.622 75.937 9.014 1.00 29.40 78 ALA A O 1
ATOM 475 N N . ARG A 1 79 ? 23.381 75.835 9.206 1.00 30.63 79 ARG A N 1
ATOM 476 C CA . ARG A 1 79 ? 23.199 77.290 9.124 1.00 30.99 79 ARG A CA 1
ATOM 477 C C . ARG A 1 79 ? 23.677 78.103 10.314 1.00 30.86 79 ARG A C 1
ATOM 478 O O . ARG A 1 79 ? 24.344 79.122 10.114 1.00 31.12 79 ARG A O 1
ATOM 486 N N . SER A 1 80 ? 23.319 77.697 11.538 1.00 30.05 80 SER A N 1
ATOM 487 C CA . SER A 1 80 ? 23.771 78.406 12.729 1.00 29.41 80 SER A CA 1
ATOM 488 C C . SER A 1 80 ? 25.295 78.319 12.855 1.00 28.52 80 SER A C 1
ATOM 489 O O . SER A 1 80 ? 25.953 79.308 13.105 1.00 28.33 80 SER A O 1
ATOM 492 N N . LEU A 1 81 ? 25.864 77.148 12.591 1.00 27.77 81 LEU A N 1
ATOM 493 C CA . LEU A 1 81 ? 27.323 77.007 12.580 1.00 27.45 81 LEU A CA 1
ATOM 494 C C . LEU A 1 81 ? 28.023 77.953 11.582 1.00 28.52 81 LEU A C 1
ATOM 495 O O . LEU A 1 81 ? 29.025 78.573 11.928 1.00 28.86 81 LEU A O 1
ATOM 500 N N . ALA A 1 82 ? 27.497 78.034 10.360 1.00 29.25 82 ALA A N 1
ATOM 501 C CA . ALA A 1 82 ? 28.089 78.859 9.291 1.00 30.43 82 ALA A CA 1
ATOM 502 C C . ALA A 1 82 ? 28.032 80.342 9.690 1.00 31.84 82 ALA A C 1
ATOM 503 O O . ALA A 1 82 ? 28.931 81.134 9.360 1.00 31.91 82 ALA A O 1
ATOM 505 N N . ALA A 1 83 ? 26.973 80.697 10.421 1.00 32.31 83 ALA A N 1
ATOM 506 C CA . ALA A 1 83 ? 26.814 82.078 10.922 1.00 32.76 83 ALA A CA 1
ATOM 507 C C . ALA A 1 83 ? 27.701 82.422 12.113 1.00 33.04 83 ALA A C 1
ATOM 508 O O . ALA A 1 83 ? 28.075 83.596 12.312 1.00 33.04 83 ALA A O 1
ATOM 510 N N . GLU A 1 84 ? 28.053 81.420 12.907 1.00 32.72 84 GLU A N 1
ATOM 511 C CA . GLU A 1 84 ? 28.742 81.658 14.167 1.00 33.63 84 GLU A CA 1
ATOM 512 C C . GLU A 1 84 ? 30.223 81.322 14.189 1.00 34.30 84 GLU A C 1
ATOM 513 O O . GLU A 1 84 ? 30.913 81.710 15.119 1.00 34.63 84 GLU A O 1
ATOM 519 N N . HIS A 1 85 ? 30.714 80.627 13.158 1.00 34.31 85 HIS A N 1
ATOM 520 C CA . HIS A 1 85 ? 32.096 80.153 13.151 1.00 34.21 85 HIS A CA 1
ATOM 521 C C . HIS A 1 85 ? 32.680 80.318 11.752 1.00 34.10 85 HIS A C 1
ATOM 522 O O . HIS A 1 85 ? 31.937 80.327 10.770 1.00 34.08 85 HIS A O 1
ATOM 529 N N . PRO A 1 86 ? 34.019 80.454 11.661 1.00 34.92 86 PRO A N 1
ATOM 530 C CA . PRO A 1 86 ? 34.689 80.465 10.358 1.00 35.32 86 PRO A CA 1
ATOM 531 C C . PRO A 1 86 ? 34.389 79.131 9.644 1.00 34.63 86 PRO A C 1
ATOM 532 O O . PRO A 1 86 ? 34.188 78.110 10.328 1.00 33.92 86 PRO A O 1
ATOM 536 N N . PRO A 1 87 ? 34.370 79.145 8.296 1.00 34.53 87 PRO A N 1
ATOM 537 C CA . PRO A 1 87 ? 33.936 78.017 7.467 1.00 34.86 87 PRO A CA 1
ATOM 538 C C . PRO A 1 87 ? 34.567 76.669 7.832 1.00 34.49 87 PRO A C 1
ATOM 539 O O . PRO A 1 87 ? 33.841 75.677 7.907 1.00 35.39 87 PRO A O 1
ATOM 543 N N . ALA A 1 88 ? 35.880 76.613 8.042 1.00 34.38 88 ALA A N 1
ATOM 544 C CA . ALA A 1 88 ? 36.540 75.341 8.414 1.00 33.81 88 ALA A CA 1
ATOM 545 C C . ALA A 1 88 ? 36.030 74.798 9.753 1.00 33.81 88 ALA A C 1
ATOM 546 O O . ALA A 1 88 ? 35.806 73.598 9.896 1.00 32.70 88 ALA A O 1
ATOM 548 N N . THR A 1 89 ? 35.871 75.690 10.736 1.00 32.94 89 THR A N 1
ATOM 549 C CA . THR A 1 89 ? 35.363 75.305 12.054 1.00 32.58 89 THR A CA 1
ATOM 550 C C . THR A 1 89 ? 33.911 74.849 11.970 1.00 30.40 89 THR A C 1
ATOM 551 O O . THR A 1 89 ? 33.535 73.853 12.603 1.00 30.09 89 THR A O 1
ATOM 555 N N . ALA A 1 90 ? 33.113 75.572 11.196 1.00 28.75 90 ALA A N 1
ATOM 556 C CA . ALA A 1 90 ? 31.712 75.219 11.017 1.00 28.54 90 ALA A CA 1
ATOM 557 C C . ALA A 1 90 ? 31.632 73.795 10.443 1.00 28.03 90 ALA A C 1
ATOM 558 O O . ALA A 1 90 ? 30.860 72.970 10.936 1.00 27.00 90 ALA A O 1
ATOM 560 N N . LEU A 1 91 ? 32.468 73.519 9.432 1.00 27.41 91 LEU A N 1
ATOM 561 C CA . LEU A 1 91 ? 32.515 72.200 8.794 1.00 27.64 91 LEU A CA 1
ATOM 562 C C . LEU A 1 91 ? 32.893 71.080 9.763 1.00 27.05 91 LEU A C 1
ATOM 563 O O . LEU A 1 91 ? 32.221 70.039 9.828 1.00 27.26 91 LEU A O 1
ATOM 568 N N . THR A 1 92 ? 33.961 71.287 10.522 1.00 27.60 92 THR A N 1
ATOM 569 C CA . THR A 1 92 ? 34.418 70.241 11.430 1.00 28.28 92 THR A CA 1
ATOM 570 C C . THR A 1 92 ? 33.409 69.979 12.552 1.00 27.81 92 THR A C 1
ATOM 571 O O . THR A 1 92 ? 33.127 68.837 12.880 1.00 27.93 92 THR A O 1
ATOM 575 N N . ARG A 1 93 ? 32.847 71.046 13.122 1.00 27.35 93 ARG A N 1
ATOM 576 C CA . ARG A 1 93 ? 31.839 70.913 14.166 1.00 27.12 93 ARG A CA 1
ATOM 577 C C . ARG A 1 93 ? 30.617 70.162 13.651 1.00 25.55 93 ARG A C 1
ATOM 578 O O . ARG A 1 93 ? 30.071 69.308 14.338 1.00 25.21 93 ARG A O 1
ATOM 586 N N . TRP A 1 94 ? 30.202 70.473 12.430 1.00 24.99 94 TRP A N 1
ATOM 587 C CA . TRP A 1 94 ? 29.011 69.855 11.867 1.00 24.39 94 TRP A CA 1
ATOM 588 C C . TRP A 1 94 ? 29.262 68.359 11.611 1.00 24.09 94 TRP A C 1
ATOM 589 O O . TRP A 1 94 ? 28.452 67.500 11.969 1.00 22.72 94 TRP A O 1
ATOM 600 N N . LEU A 1 95 ? 30.409 68.048 11.017 1.00 23.92 95 LEU A N 1
ATOM 601 C CA . LEU A 1 95 ? 30.791 66.640 10.823 1.00 24.28 95 LEU A CA 1
ATOM 602 C C . LEU A 1 95 ? 30.912 65.872 12.155 1.00 24.34 95 LEU A C 1
ATOM 603 O O . LEU A 1 95 ? 30.534 64.694 12.266 1.00 24.26 95 LEU A O 1
ATOM 608 N N . THR A 1 96 ? 31.396 66.544 13.190 1.00 25.17 96 THR A N 1
ATOM 609 C CA . THR A 1 96 ? 31.432 65.920 14.516 1.00 25.19 96 THR A CA 1
ATOM 610 C C . THR A 1 96 ? 29.998 65.601 14.987 1.00 25.31 96 THR A C 1
ATOM 611 O O . THR A 1 96 ? 29.725 64.494 15.441 1.00 23.97 96 THR A O 1
ATOM 615 N N . SER A 1 97 ? 29.087 66.566 14.839 1.00 25.17 97 SER A N 1
ATOM 616 C CA . SER A 1 97 ? 27.674 66.363 15.218 1.00 26.54 97 SER A CA 1
ATOM 617 C C . SER A 1 97 ? 27.042 65.183 14.496 1.00 26.48 97 SER A C 1
ATOM 618 O O . SER A 1 97 ? 26.324 64.366 15.087 1.00 25.99 97 SER A O 1
ATOM 621 N N . LEU A 1 98 ? 27.330 65.107 13.205 1.00 26.81 98 LEU A N 1
ATOM 622 C CA . LEU A 1 98 ? 26.848 64.011 12.372 1.00 27.90 98 LEU A CA 1
ATOM 623 C C . LEU A 1 98 ? 27.372 62.666 12.866 1.00 26.86 98 LEU A C 1
ATOM 624 O O . LEU A 1 98 ? 26.618 61.696 12.961 1.00 27.69 98 LEU A O 1
ATOM 629 N N . ALA A 1 99 ? 28.676 62.592 13.169 1.00 26.40 99 ALA A N 1
ATOM 630 C CA . ALA A 1 99 ? 29.271 61.357 13.697 1.00 26.29 99 ALA A CA 1
ATOM 631 C C . ALA A 1 99 ? 28.622 60.929 15.008 1.00 25.58 99 ALA A C 1
ATOM 632 O O . ALA A 1 99 ? 28.343 59.751 15.219 1.00 26.40 99 ALA A O 1
ATOM 634 N N . VAL A 1 100 ? 28.433 61.887 15.912 1.00 25.58 100 VAL A N 1
ATOM 635 C CA . VAL A 1 100 ? 27.786 61.614 17.196 1.00 26.44 100 VAL A CA 1
ATOM 636 C C . VAL A 1 100 ? 26.350 61.103 17.006 1.00 27.33 100 VAL A C 1
ATOM 637 O O . VAL A 1 100 ? 25.941 60.134 17.665 1.00 28.30 100 VAL A O 1
ATOM 641 N N . PHE A 1 101 ? 25.614 61.747 16.106 1.00 28.38 101 PHE A N 1
ATOM 642 C CA . PHE A 1 101 ? 24.248 61.330 15.744 1.00 29.31 101 PHE A CA 1
ATOM 643 C C . PHE A 1 101 ? 24.253 59.864 15.299 1.00 28.96 101 PHE A C 1
ATOM 644 O O . PHE A 1 101 ? 23.476 59.045 15.818 1.00 28.74 101 PHE A O 1
ATOM 652 N N . GLY A 1 102 ? 25.156 59.517 14.384 1.00 28.66 102 GLY A N 1
ATOM 653 C CA . GLY A 1 102 ? 25.268 58.137 13.931 1.00 29.61 102 GLY A CA 1
ATOM 654 C C . GLY A 1 102 ? 25.630 57.148 15.028 1.00 30.41 102 GLY A C 1
ATOM 655 O O . GLY A 1 102 ? 25.068 56.049 15.089 1.00 31.26 102 GLY A O 1
ATOM 656 N N . ALA A 1 103 ? 26.582 57.520 15.884 1.00 30.46 103 ALA A N 1
ATOM 657 C CA . ALA A 1 103 ? 27.043 56.643 16.950 1.00 32.19 103 ALA A CA 1
ATOM 658 C C . ALA A 1 103 ? 25.955 56.355 17.993 1.00 33.32 103 ALA A C 1
ATOM 659 O O . ALA A 1 103 ? 25.769 55.209 18.387 1.00 34.23 103 ALA A O 1
ATOM 661 N N . VAL A 1 104 ? 25.264 57.404 18.431 1.00 34.61 104 VAL A N 1
ATOM 662 C CA . VAL A 1 104 ? 24.318 57.320 19.552 1.00 36.67 104 VAL A CA 1
ATOM 663 C C . VAL A 1 104 ? 22.917 56.995 19.051 1.00 38.04 104 VAL A C 1
ATOM 664 O O . VAL A 1 104 ? 22.336 55.971 19.433 1.00 38.82 104 VAL A O 1
ATOM 668 N N . THR A 1 105 ? 22.390 57.859 18.193 1.00 39.15 105 THR A N 1
ATOM 669 C CA . THR A 1 105 ? 20.988 57.771 17.771 1.00 41.13 105 THR A CA 1
ATOM 670 C C . THR A 1 105 ? 20.771 56.650 16.743 1.00 42.14 105 THR A C 1
ATOM 671 O O . THR A 1 105 ? 19.982 55.732 16.992 1.00 43.01 105 THR A O 1
ATOM 675 N N . ARG A 1 106 ? 21.486 56.684 15.620 1.00 43.32 106 ARG A N 1
ATOM 676 C CA . ARG A 1 106 ? 21.411 55.584 14.647 1.00 44.89 106 ARG A CA 1
ATOM 677 C C . ARG A 1 106 ? 21.830 54.248 15.285 1.00 45.50 106 ARG A C 1
ATOM 678 O O . ARG A 1 106 ? 21.186 53.217 15.057 1.00 45.48 106 ARG A O 1
ATOM 686 N N . GLY A 1 107 ? 22.884 54.285 16.107 1.00 46.20 107 GLY A N 1
ATOM 687 C CA . GLY A 1 107 ? 23.361 53.109 16.838 1.00 47.64 107 GLY A CA 1
ATOM 688 C C . GLY A 1 107 ? 22.333 52.472 17.762 1.00 48.70 107 GLY A C 1
ATOM 689 O O . GLY A 1 107 ? 22.321 51.257 17.932 1.00 48.39 107 GLY A O 1
ATOM 690 N N . ALA A 1 108 ? 21.471 53.300 18.348 1.00 50.19 108 ALA A N 1
ATOM 691 C CA . ALA A 1 108 ? 20.361 52.838 19.197 1.00 51.62 108 ALA A CA 1
ATOM 692 C C . ALA A 1 108 ? 19.352 51.957 18.448 1.00 52.61 108 ALA A C 1
ATOM 693 O O . ALA A 1 108 ? 18.755 51.059 19.037 1.00 52.72 108 ALA A O 1
ATOM 695 N N . ALA A 1 109 ? 19.161 52.222 17.158 1.00 54.03 109 ALA A N 1
ATOM 696 C CA . ALA A 1 109 ? 18.303 51.402 16.295 1.00 55.89 109 ALA A CA 1
ATOM 697 C C . ALA A 1 109 ? 18.600 49.896 16.329 1.00 57.15 109 ALA A C 1
ATOM 698 O O . ALA A 1 109 ? 17.718 49.084 16.036 1.00 57.52 109 ALA A O 1
ATOM 700 N N . ARG A 1 110 ? 19.829 49.528 16.698 1.00 58.95 110 ARG A N 1
ATOM 701 C CA . ARG A 1 110 ? 20.198 48.122 16.927 1.00 60.15 110 ARG A CA 1
ATOM 702 C C . ARG A 1 110 ? 19.447 47.467 18.102 1.00 61.24 110 ARG A C 1
ATOM 703 O O . ARG A 1 110 ? 19.205 46.257 18.088 1.00 61.61 110 ARG A O 1
ATOM 705 N N . SER A 1 111 ? 19.078 48.267 19.103 1.00 62.23 111 SER A N 1
ATOM 706 C CA . SER A 1 111 ? 18.322 47.789 20.271 1.00 63.35 111 SER A CA 1
ATOM 707 C C . SER A 1 111 ? 16.882 47.369 19.939 1.00 63.98 111 SER A C 1
ATOM 708 O O . SER A 1 111 ? 16.241 46.656 20.720 1.00 64.23 111 SER A O 1
ATOM 710 N N . LEU A 1 112 ? 16.383 47.821 18.789 1.00 64.52 112 LEU A N 1
ATOM 711 C CA . LEU A 1 112 ? 15.028 47.507 18.336 1.00 64.87 112 LEU A CA 1
ATOM 712 C C . LEU A 1 112 ? 15.050 46.893 16.937 1.00 65.00 112 LEU A C 1
ATOM 713 O O . LEU A 1 112 ? 15.862 46.009 16.646 1.00 65.35 112 LEU A O 1
ATOM 715 N N . ALA A 1 122 ? 17.756 51.196 11.827 1.00 48.99 122 ALA A N 1
ATOM 716 C CA . ALA A 1 122 ? 18.831 50.675 11.007 1.00 48.83 122 ALA A CA 1
ATOM 717 C C . ALA A 1 122 ? 19.607 51.840 10.394 1.00 48.58 122 ALA A C 1
ATOM 718 O O . ALA A 1 122 ? 20.706 52.182 10.864 1.00 49.50 122 ALA A O 1
ATOM 720 N N . ALA A 1 123 ? 19.003 52.464 9.378 1.00 47.06 123 ALA A N 1
ATOM 721 C CA . ALA A 1 123 ? 19.659 53.453 8.528 1.00 45.13 123 ALA A CA 1
ATOM 722 C C . ALA A 1 123 ? 18.718 54.621 8.218 1.00 43.25 123 ALA A C 1
ATOM 723 O O . ALA A 1 123 ? 17.499 54.501 8.355 1.00 42.91 123 ALA A O 1
ATOM 725 N N . LEU A 1 124 ? 19.285 55.743 7.778 1.00 40.75 124 LEU A N 1
ATOM 726 C CA . LEU A 1 124 ? 18.470 56.863 7.314 1.00 38.56 124 LEU A CA 1
ATOM 727 C C . LEU A 1 124 ? 17.801 56.510 6.003 1.00 37.76 124 LEU A C 1
ATOM 728 O O . LEU A 1 124 ? 18.342 55.725 5.228 1.00 37.11 124 LEU A O 1
ATOM 733 N N . ASP A 1 125 ? 16.638 57.106 5.745 1.00 36.47 125 ASP A N 1
ATOM 734 C CA . ASP A 1 125 ? 16.050 56.958 4.427 1.00 35.68 125 ASP A CA 1
ATOM 735 C C . ASP A 1 125 ? 16.848 57.744 3.390 1.00 35.28 125 ASP A C 1
ATOM 736 O O . ASP A 1 125 ? 17.717 58.544 3.734 1.00 33.40 125 ASP A O 1
ATOM 741 N N . SER A 1 126 ? 16.583 57.467 2.116 1.00 34.95 126 SER A N 1
ATOM 742 C CA . SER A 1 126 ? 17.320 58.090 1.032 1.00 33.64 126 SER A CA 1
ATOM 743 C C . SER A 1 126 ? 17.148 59.603 0.988 1.00 32.63 126 SER A C 1
ATOM 744 O O . SER A 1 126 ? 18.116 60.310 0.713 1.00 32.24 126 SER A O 1
ATOM 747 N N . ARG A 1 127 ? 15.945 60.109 1.259 1.00 31.25 127 ARG A N 1
ATOM 748 C CA . ARG A 1 127 ? 15.735 61.564 1.220 1.00 31.68 127 ARG A CA 1
ATOM 749 C C . ARG A 1 127 ? 16.588 62.236 2.294 1.00 30.57 127 ARG A C 1
ATOM 750 O O . ARG A 1 127 ? 17.196 63.275 2.069 1.00 29.58 127 ARG A O 1
ATOM 758 N N . CYS A 1 128 ? 16.581 61.646 3.478 1.00 30.26 128 CYS A N 1
ATOM 759 C CA . CYS A 1 128 ? 17.322 62.201 4.618 1.00 29.80 128 CYS A CA 1
ATOM 760 C C . CYS A 1 128 ? 18.829 62.177 4.345 1.00 29.40 128 CYS A C 1
ATOM 761 O O . CYS A 1 128 ? 19.524 63.178 4.580 1.00 27.56 128 CYS A O 1
ATOM 764 N N . GLU A 1 129 ? 19.322 61.036 3.853 1.00 28.89 129 GLU A N 1
ATOM 765 C CA . GLU A 1 129 ? 20.749 60.928 3.491 1.00 30.29 129 GLU A CA 1
ATOM 766 C C . GLU A 1 129 ? 21.092 62.031 2.492 1.00 28.86 129 GLU A C 1
ATOM 767 O O . GLU A 1 129 ? 22.131 62.704 2.595 1.00 28.43 129 GLU A O 1
ATOM 773 N N . GLN A 1 130 ? 20.218 62.254 1.516 1.00 28.27 130 GLN A N 1
ATOM 774 C CA . GLN A 1 130 ? 20.544 63.271 0.525 1.00 27.50 130 GLN A CA 1
ATOM 775 C C . GLN A 1 130 ? 20.501 64.682 1.106 1.00 27.25 130 GLN A C 1
ATOM 776 O O . GLN A 1 130 ? 21.309 65.538 0.747 1.00 27.75 130 GLN A O 1
ATOM 782 N N . LEU A 1 131 ? 19.570 64.947 2.014 1.00 27.36 131 LEU A N 1
ATOM 783 C CA . LEU A 1 131 ? 19.556 66.252 2.687 1.00 26.69 131 LEU A CA 1
ATOM 784 C C . LEU A 1 131 ? 20.847 66.556 3.436 1.00 26.43 131 LEU A C 1
ATOM 785 O O . LEU A 1 131 ? 21.351 67.671 3.404 1.00 26.82 131 LEU A O 1
ATOM 790 N N . LEU A 1 132 ? 21.347 65.570 4.159 1.00 26.03 132 LEU A N 1
ATOM 791 C CA . LEU A 1 132 ? 22.607 65.740 4.875 1.00 25.54 132 LEU A CA 1
ATOM 792 C C . LEU A 1 132 ? 23.741 65.991 3.899 1.00 25.50 132 LEU A C 1
ATOM 793 O O . LEU A 1 132 ? 24.578 66.862 4.117 1.00 25.12 132 LEU A O 1
ATOM 798 N N . THR A 1 133 ? 23.758 65.220 2.814 1.00 25.81 133 THR A N 1
ATOM 799 C CA . THR A 1 133 ? 24.782 65.397 1.778 1.00 25.98 133 THR A CA 1
ATOM 800 C C . THR A 1 133 ? 24.805 66.849 1.280 1.00 26.54 133 THR A C 1
ATOM 801 O O . THR A 1 133 ? 25.880 67.452 1.152 1.00 27.62 133 THR A O 1
ATOM 805 N N . GLU A 1 134 ? 23.629 67.402 0.987 1.00 27.66 134 GLU A N 1
ATOM 806 C CA . GLU A 1 134 ? 23.507 68.777 0.484 1.00 28.45 134 GLU A CA 1
ATOM 807 C C . GLU A 1 134 ? 24.029 69.812 1.489 1.00 27.98 134 GLU A C 1
ATOM 808 O O . GLU A 1 134 ? 24.741 70.754 1.131 1.00 28.16 134 GLU A O 1
ATOM 811 N N . ALA A 1 135 ? 23.668 69.637 2.757 1.00 28.00 135 ALA A N 1
ATOM 812 C CA . ALA A 1 135 ? 24.147 70.537 3.818 1.00 27.84 135 ALA A CA 1
ATOM 813 C C . ALA A 1 135 ? 25.673 70.444 3.978 1.00 27.70 135 ALA A C 1
ATOM 814 O O . ALA A 1 135 ? 26.369 71.471 4.091 1.00 28.62 135 ALA A O 1
ATOM 816 N N . GLY A 1 136 ? 26.195 69.218 3.989 1.00 27.26 136 GLY A N 1
ATOM 817 C CA . GLY A 1 136 ? 27.658 69.000 4.015 1.00 27.73 136 GLY A CA 1
ATOM 818 C C . GLY A 1 136 ? 28.365 69.679 2.839 1.00 28.27 136 GLY A C 1
ATOM 819 O O . GLY A 1 136 ? 29.369 70.372 3.025 1.00 28.30 136 GLY A O 1
ATOM 820 N N . ALA A 1 137 ? 27.859 69.444 1.629 1.00 29.46 137 ALA A N 1
ATOM 821 C CA . ALA A 1 137 ? 28.394 70.078 0.413 1.00 30.20 137 ALA A CA 1
ATOM 822 C C . ALA A 1 137 ? 28.505 71.606 0.530 1.00 31.47 137 ALA A C 1
ATOM 823 O O . ALA A 1 137 ? 29.533 72.197 0.179 1.00 30.60 137 ALA A O 1
ATOM 825 N N . ASP A 1 138 ? 27.457 72.237 1.058 1.00 32.48 138 ASP A N 1
ATOM 826 C CA . ASP A 1 138 ? 27.463 73.690 1.277 1.00 33.14 138 ASP A CA 1
ATOM 827 C C . ASP A 1 138 ? 28.568 74.143 2.225 1.00 32.58 138 ASP A C 1
ATOM 828 O O . ASP A 1 138 ? 29.346 75.043 1.881 1.00 32.22 138 ASP A O 1
ATOM 833 N N . LEU A 1 139 ? 28.674 73.506 3.399 1.00 30.26 139 LEU A N 1
ATOM 834 C CA . LEU A 1 139 ? 29.719 73.862 4.336 1.00 29.89 139 LEU A CA 1
ATOM 835 C C . LEU A 1 139 ? 31.105 73.612 3.734 1.00 29.37 139 LEU A C 1
ATOM 836 O O . LEU A 1 139 ? 32.038 74.418 3.924 1.00 28.65 139 LEU A O 1
ATOM 841 N N . LEU A 1 140 ? 31.226 72.498 3.020 1.00 28.58 140 LEU A N 1
ATOM 842 C CA . LEU A 1 140 ? 32.508 72.156 2.416 1.00 28.56 140 LEU A CA 1
ATOM 843 C C . LEU A 1 140 ? 32.878 73.205 1.371 1.00 28.89 140 LEU A C 1
ATOM 844 O O . LEU A 1 140 ? 33.984 73.740 1.397 1.00 28.55 140 LEU A O 1
ATOM 849 N N . ALA A 1 141 ? 31.957 73.501 0.469 1.00 29.66 141 ALA A N 1
ATOM 850 C CA . ALA A 1 141 ? 32.227 74.513 -0.556 1.00 31.83 141 ALA A CA 1
ATOM 851 C C . ALA A 1 141 ? 32.710 75.860 0.013 1.00 32.44 141 ALA A C 1
ATOM 852 O O . ALA A 1 141 ? 33.650 76.457 -0.516 1.00 33.21 141 ALA A O 1
ATOM 854 N N . ARG A 1 142 ? 32.117 76.327 1.117 1.00 33.63 142 ARG A N 1
ATOM 855 C CA . ARG A 1 142 ? 32.540 77.584 1.764 1.00 33.49 142 ARG A CA 1
ATOM 856 C C . ARG A 1 142 ? 33.955 77.513 2.369 1.00 33.79 142 ARG A C 1
ATOM 857 O O . ARG A 1 142 ? 34.735 78.473 2.301 1.00 33.37 142 ARG A O 1
ATOM 860 N N . ALA A 1 143 ? 34.300 76.369 2.952 1.00 32.88 143 ALA A N 1
ATOM 861 C CA . ALA A 1 143 ? 35.615 76.203 3.547 1.00 32.88 143 ALA A CA 1
ATOM 862 C C . ALA A 1 143 ? 36.686 76.005 2.473 1.00 33.11 143 ALA A C 1
ATOM 863 O O . ALA A 1 143 ? 37.841 76.337 2.690 1.00 32.73 143 ALA A O 1
ATOM 865 N N . GLN A 1 144 ? 36.301 75.443 1.332 1.00 33.83 144 GLN A N 1
ATOM 866 C CA . GLN A 1 144 ? 37.219 75.373 0.191 1.00 35.55 144 GLN A CA 1
ATOM 867 C C . GLN A 1 144 ? 37.427 76.751 -0.422 1.00 36.91 144 GLN A C 1
ATOM 868 O O . GLN A 1 144 ? 38.575 77.136 -0.701 1.00 36.84 144 GLN A O 1
ATOM 874 N N . GLU A 1 145 ? 36.324 77.471 -0.621 1.00 38.01 145 GLU A N 1
ATOM 875 C CA . GLU A 1 145 ? 36.365 78.846 -1.154 1.00 40.07 145 GLU A CA 1
ATOM 876 C C . GLU A 1 145 ? 37.302 79.778 -0.363 1.00 41.06 145 GLU A C 1
ATOM 877 O O . GLU A 1 145 ? 38.062 80.546 -0.964 1.00 42.13 145 GLU A O 1
ATOM 879 N N . ASP A 1 146 ? 37.291 79.700 0.965 1.00 41.34 146 ASP A N 1
ATOM 880 C CA . ASP A 1 146 ? 38.163 80.574 1.752 1.00 41.79 146 ASP A CA 1
ATOM 881 C C . ASP A 1 146 ? 39.593 80.020 1.931 1.00 41.56 146 ASP A C 1
ATOM 882 O O . ASP A 1 146 ? 40.408 80.601 2.657 1.00 41.46 146 ASP A O 1
ATOM 887 N N . GLY A 1 147 ? 39.873 78.887 1.271 1.00 40.89 147 GLY A N 1
ATOM 888 C CA . GLY A 1 147 ? 41.216 78.279 1.226 1.00 39.44 147 GLY A CA 1
ATOM 889 C C . GLY A 1 147 ? 41.733 77.558 2.457 1.00 38.43 147 GLY A C 1
ATOM 890 O O . GLY A 1 147 ? 42.940 77.321 2.582 1.00 38.77 147 GLY A O 1
ATOM 891 N N . THR A 1 148 ? 40.843 77.187 3.377 1.00 36.39 148 THR A N 1
ATOM 892 C CA . THR A 1 148 ? 41.285 76.588 4.637 1.00 35.31 148 THR A CA 1
ATOM 893 C C . THR A 1 148 ? 41.154 75.059 4.631 1.00 34.27 148 THR A C 1
ATOM 894 O O . THR A 1 148 ? 41.758 74.370 5.460 1.00 35.57 148 THR A O 1
ATOM 898 N N . VAL A 1 149 ? 40.371 74.544 3.697 1.00 33.58 149 VAL A N 1
ATOM 899 C CA . VAL A 1 149 ? 40.141 73.100 3.568 1.00 32.50 149 VAL A CA 1
ATOM 900 C C . VAL A 1 149 ? 40.543 72.685 2.149 1.00 32.77 149 VAL A C 1
ATOM 901 O O . VAL A 1 149 ? 40.266 73.404 1.182 1.00 32.40 149 VAL A O 1
ATOM 905 N N . ARG A 1 150 ? 41.189 71.522 2.045 1.00 33.23 150 ARG A N 1
ATOM 906 C CA . ARG A 1 150 ? 41.710 70.996 0.776 1.00 33.27 150 ARG A CA 1
ATOM 907 C C . ARG A 1 150 ? 40.656 70.947 -0.328 1.00 33.46 150 ARG A C 1
ATOM 908 O O . ARG A 1 150 ? 39.491 70.634 -0.093 1.00 32.59 150 ARG A O 1
ATOM 916 N N . ASP A 1 151 ? 41.070 71.284 -1.541 1.00 33.44 151 ASP A N 1
ATOM 917 C CA . ASP A 1 151 ? 40.117 71.415 -2.628 1.00 34.83 151 ASP A CA 1
ATOM 918 C C . ASP A 1 151 ? 39.738 70.072 -3.255 1.00 34.87 151 ASP A C 1
ATOM 919 O O . ASP A 1 151 ? 38.808 70.013 -4.066 1.00 36.21 151 ASP A O 1
ATOM 922 N N . ASP A 1 152 ? 40.425 68.996 -2.866 1.00 34.67 152 ASP A N 1
ATOM 923 C CA . ASP A 1 152 ? 40.242 67.698 -3.543 1.00 35.31 152 ASP A CA 1
ATOM 924 C C . ASP A 1 152 ? 39.231 66.746 -2.894 1.00 34.82 152 ASP A C 1
ATOM 925 O O . ASP A 1 152 ? 39.013 65.649 -3.402 1.00 37.15 152 ASP A O 1
ATOM 930 N N . VAL A 1 153 ? 38.616 67.150 -1.789 1.00 32.71 153 VAL A N 1
ATOM 931 C CA . VAL A 1 153 ? 37.643 66.287 -1.099 1.00 30.72 153 VAL A CA 1
ATOM 932 C C . VAL A 1 153 ? 36.217 66.639 -1.500 1.00 29.94 153 VAL A C 1
ATOM 933 O O . VAL A 1 153 ? 35.974 67.732 -2.009 1.00 29.06 153 VAL A O 1
ATOM 937 N N . THR A 1 154 ? 35.287 65.708 -1.262 1.00 28.67 154 THR A N 1
ATOM 938 C CA . THR A 1 154 ? 33.891 65.835 -1.675 1.00 28.45 154 THR A CA 1
ATOM 939 C C . THR A 1 154 ? 32.978 65.643 -0.472 1.00 27.50 154 THR A C 1
ATOM 940 O O . THR A 1 154 ? 33.366 65.022 0.506 1.00 26.59 154 THR A O 1
ATOM 944 N N . ALA A 1 155 ? 31.763 66.169 -0.554 1.00 27.35 155 ALA A N 1
ATOM 945 C CA . ALA A 1 155 ? 30.772 65.930 0.491 1.00 27.02 155 ALA A CA 1
ATOM 946 C C . ALA A 1 155 ? 30.498 64.430 0.703 1.00 26.36 155 ALA A C 1
ATOM 947 O O . ALA A 1 155 ? 30.395 63.973 1.850 1.00 26.43 155 ALA A O 1
ATOM 949 N N . LEU A 1 156 ? 30.402 63.653 -0.384 1.00 25.55 156 LEU A N 1
ATOM 950 C CA . LEU A 1 156 ? 30.185 62.197 -0.232 1.00 25.77 156 LEU A CA 1
ATOM 951 C C . LEU A 1 156 ? 31.279 61.532 0.607 1.00 25.18 156 LEU A C 1
ATOM 952 O O . LEU A 1 156 ? 31.007 60.679 1.444 1.00 25.03 156 LEU A O 1
ATOM 957 N N . GLU A 1 157 ? 32.527 61.915 0.361 1.00 24.66 157 GLU A N 1
ATOM 958 C CA . GLU A 1 157 ? 33.631 61.366 1.119 1.00 25.01 157 GLU A CA 1
ATOM 959 C C . GLU A 1 157 ? 33.510 61.712 2.612 1.00 24.02 157 GLU A C 1
ATOM 960 O O . GLU A 1 157 ? 33.726 60.861 3.461 1.00 22.91 157 GLU A O 1
ATOM 966 N N . LEU A 1 158 ? 33.186 62.972 2.907 1.00 23.66 158 LEU A N 1
ATOM 967 C CA . LEU A 1 158 ? 33.169 63.435 4.303 1.00 24.15 158 LEU A CA 1
ATOM 968 C C . LEU A 1 158 ? 31.991 62.844 5.064 1.00 23.51 158 LEU A C 1
ATOM 969 O O . LEU A 1 158 ? 32.139 62.456 6.206 1.00 22.89 158 LEU A O 1
ATOM 974 N N . LEU A 1 159 ? 30.830 62.726 4.405 1.00 23.50 159 LEU A N 1
ATOM 975 C CA . LEU A 1 159 ? 29.686 62.032 5.013 1.00 24.48 159 LEU A CA 1
ATOM 976 C C . LEU A 1 159 ? 29.984 60.547 5.251 1.00 24.01 159 LEU A C 1
ATOM 977 O O . LEU A 1 159 ? 29.656 59.993 6.301 1.00 23.94 159 LEU A O 1
ATOM 982 N N . SER A 1 160 ? 30.679 59.928 4.303 1.00 23.70 160 SER A N 1
ATOM 983 C CA . SER A 1 160 ? 31.122 58.535 4.479 1.00 24.15 160 SER A CA 1
ATOM 984 C C . SER A 1 160 ? 32.113 58.384 5.621 1.00 23.63 160 SER A C 1
ATOM 985 O O . SER A 1 160 ? 32.045 57.401 6.384 1.00 24.86 160 SER A O 1
ATOM 988 N N . LEU A 1 161 ? 33.015 59.352 5.758 1.00 23.13 161 LEU A N 1
ATOM 989 C CA . LEU A 1 161 ? 33.944 59.371 6.905 1.00 24.17 161 LEU A CA 1
ATOM 990 C C . LEU A 1 161 ? 33.165 59.514 8.236 1.00 23.38 161 LEU A C 1
ATOM 991 O O . LEU A 1 161 ? 33.457 58.813 9.221 1.00 22.92 161 LEU A O 1
ATOM 996 N N . ALA A 1 162 ? 32.169 60.402 8.253 1.00 24.38 162 ALA A N 1
ATOM 997 C CA . ALA A 1 162 ? 31.267 60.511 9.435 1.00 25.03 162 ALA A CA 1
ATOM 998 C C . ALA A 1 162 ? 30.604 59.165 9.759 1.00 25.49 162 ALA A C 1
ATOM 999 O O . ALA A 1 162 ? 30.578 58.736 10.925 1.00 26.51 162 ALA A O 1
ATOM 1001 N N . ASN A 1 163 ? 30.110 58.488 8.720 1.00 26.20 163 ASN A N 1
ATOM 1002 C CA . ASN A 1 163 ? 29.550 57.116 8.841 1.00 27.23 163 ASN A CA 1
ATOM 1003 C C . ASN A 1 163 ? 30.546 56.130 9.452 1.00 26.67 163 ASN A C 1
ATOM 1004 O O . ASN A 1 163 ? 30.207 55.399 10.385 1.00 26.89 163 ASN A O 1
ATOM 1009 N N . ALA A 1 164 ? 31.788 56.153 8.972 1.00 25.81 164 ALA A N 1
ATOM 1010 C CA . ALA A 1 164 ? 32.842 55.297 9.525 1.00 26.53 164 ALA A CA 1
ATOM 1011 C C . ALA A 1 164 ? 33.036 55.526 11.011 1.00 27.29 164 ALA A C 1
ATOM 1012 O O . ALA A 1 164 ? 33.109 54.567 11.829 1.00 28.21 164 ALA A O 1
ATOM 1014 N N . VAL A 1 165 ? 33.135 56.792 11.395 1.00 26.19 165 VAL A N 1
ATOM 1015 C CA . VAL A 1 165 ? 33.303 57.106 12.812 1.00 27.24 165 VAL A CA 1
ATOM 1016 C C . VAL A 1 165 ? 32.109 56.601 13.644 1.00 28.02 165 VAL A C 1
ATOM 1017 O O . VAL A 1 165 ? 32.300 56.010 14.729 1.00 28.23 165 VAL A O 1
ATOM 1021 N N . SER A 1 166 ? 30.903 56.817 13.122 1.00 29.00 166 SER A N 1
ATOM 1022 C CA . SER A 1 166 ? 29.673 56.323 13.755 1.00 30.39 166 SER A CA 1
ATOM 1023 C C . SER A 1 166 ? 29.734 54.797 13.992 1.00 31.62 166 SER A C 1
ATOM 1024 O O . SER A 1 166 ? 29.421 54.310 15.081 1.00 32.21 166 SER A O 1
ATOM 1027 N N . LEU A 1 167 ? 30.168 54.051 12.981 1.00 32.72 167 LEU A N 1
ATOM 1028 C CA . LEU A 1 167 ? 30.396 52.596 13.122 1.00 33.23 167 LEU A CA 1
ATOM 1029 C C . LEU A 1 167 ? 31.475 52.210 14.140 1.00 34.22 167 LEU A C 1
ATOM 1030 O O . LEU A 1 167 ? 31.365 51.174 14.825 1.00 34.90 167 LEU A O 1
ATOM 1035 N N . ALA A 1 168 ? 32.511 53.030 14.245 1.00 33.92 168 ALA A N 1
ATOM 1036 C CA . ALA A 1 168 ? 33.592 52.819 15.204 1.00 34.79 168 ALA A CA 1
ATOM 1037 C C . ALA A 1 168 ? 33.141 53.033 16.659 1.00 35.62 168 ALA A C 1
ATOM 1038 O O . ALA A 1 168 ? 33.631 52.364 17.582 1.00 35.00 168 ALA A O 1
ATOM 1040 N N . ALA A 1 169 ? 32.207 53.962 16.857 1.00 35.27 169 ALA A N 1
ATOM 1041 C CA . ALA A 1 169 ? 31.856 54.396 18.211 1.00 36.16 169 ALA A CA 1
ATOM 1042 C C . ALA A 1 169 ? 30.561 53.789 18.758 1.00 37.66 169 ALA A C 1
ATOM 1043 O O . ALA A 1 169 ? 30.370 53.736 19.985 1.00 37.47 169 ALA A O 1
ATOM 1045 N N . GLU A 1 170 ? 29.671 53.350 17.868 1.00 38.73 170 GLU A N 1
ATOM 1046 C CA . GLU A 1 170 ? 28.365 52.848 18.285 1.00 41.07 170 GLU A CA 1
ATOM 1047 C C . GLU A 1 170 ? 28.522 51.641 19.232 1.00 42.15 170 GLU A C 1
ATOM 1048 O O . GLU A 1 170 ? 29.498 50.893 19.141 1.00 41.82 170 GLU A O 1
ATOM 1054 N N . HIS A 1 171 ? 27.567 51.485 20.151 1.00 44.19 171 HIS A N 1
ATOM 1055 C CA . HIS A 1 171 ? 27.509 50.331 21.081 1.00 46.21 171 HIS A CA 1
ATOM 1056 C C . HIS A 1 171 ? 28.687 50.217 22.055 1.00 47.20 171 HIS A C 1
ATOM 1057 O O . HIS A 1 171 ? 28.810 49.204 22.756 1.00 48.57 171 HIS A O 1
ATOM 1064 N N . THR A 1 172 ? 29.542 51.241 22.084 1.00 47.24 172 THR A N 1
ATOM 1065 C CA . THR A 1 172 ? 30.651 51.334 23.016 1.00 47.29 172 THR A CA 1
ATOM 1066 C C . THR A 1 172 ? 30.188 52.287 24.112 1.00 46.78 172 THR A C 1
ATOM 1067 O O . THR A 1 172 ? 29.374 53.172 23.844 1.00 47.08 172 THR A O 1
ATOM 1071 N N . PRO A 1 173 ? 30.672 52.104 25.354 1.00 46.00 173 PRO A N 1
ATOM 1072 C CA . PRO A 1 173 ? 30.321 53.124 26.335 1.00 45.02 173 PRO A CA 1
ATOM 1073 C C . PRO A 1 173 ? 31.035 54.411 25.941 1.00 43.45 173 PRO A C 1
ATOM 1074 O O . PRO A 1 173 ? 32.057 54.356 25.233 1.00 43.74 173 PRO A O 1
ATOM 1078 N N . ASP A 1 174 ? 30.486 55.556 26.341 1.00 40.97 174 ASP A N 1
ATOM 1079 C CA . ASP A 1 174 ? 31.150 56.819 26.072 1.00 38.17 174 ASP A CA 1
ATOM 1080 C C . ASP A 1 174 ? 31.168 57.053 24.554 1.00 36.30 174 ASP A C 1
ATOM 1081 O O . ASP A 1 174 ? 32.066 57.716 24.039 1.00 34.57 174 ASP A O 1
ATOM 1086 N N . ALA A 1 175 ? 30.162 56.512 23.859 1.00 34.75 175 ALA A N 1
ATOM 1087 C CA . ALA A 1 175 ? 30.029 56.614 22.396 1.00 33.28 175 ALA A CA 1
ATOM 1088 C C . ALA A 1 175 ? 30.132 58.037 21.845 1.00 32.48 175 ALA A C 1
ATOM 1089 O O . ALA A 1 175 ? 30.856 58.264 20.892 1.00 32.15 175 ALA A O 1
ATOM 1091 N N . ALA A 1 176 ? 29.385 58.985 22.411 1.00 31.51 176 ALA A N 1
ATOM 1092 C CA . ALA A 1 176 ? 29.494 60.394 21.969 1.00 30.16 176 ALA A CA 1
ATOM 1093 C C . ALA A 1 176 ? 30.941 60.914 22.093 1.00 29.74 176 ALA A C 1
ATOM 1094 O O . ALA A 1 176 ? 31.456 61.560 21.179 1.00 28.62 176 ALA A O 1
ATOM 1096 N N . HIS A 1 177 ? 31.590 60.633 23.226 1.00 29.20 177 HIS A N 1
ATOM 1097 C CA . HIS A 1 177 ? 32.991 61.037 23.409 1.00 29.34 177 HIS A CA 1
ATOM 1098 C C . HIS A 1 177 ? 33.886 60.388 22.365 1.00 28.55 177 HIS A C 1
ATOM 1099 O O . HIS A 1 177 ? 34.737 61.063 21.751 1.00 28.14 177 HIS A O 1
ATOM 1106 N N A HIS A 1 178 ? 33.724 59.079 22.178 0.50 28.12 178 HIS A N 1
ATOM 1107 N N B HIS A 1 178 ? 33.687 59.087 22.182 0.50 27.73 178 HIS A N 1
ATOM 1108 C CA A HIS A 1 178 ? 34.577 58.333 21.250 0.50 28.29 178 HIS A CA 1
ATOM 1109 C CA B HIS A 1 178 ? 34.496 58.277 21.282 0.50 27.60 178 HIS A CA 1
ATOM 1110 C C A HIS A 1 178 ? 34.376 58.792 19.803 0.50 27.55 178 HIS A C 1
ATOM 1111 C C B HIS A 1 178 ? 34.358 58.745 19.827 0.50 27.14 178 HIS A C 1
ATOM 1112 O O A HIS A 1 178 ? 35.354 58.946 19.053 0.50 27.04 178 HIS A O 1
ATOM 1113 O O B HIS A 1 178 ? 35.359 58.869 19.104 0.50 26.71 178 HIS A O 1
ATOM 1126 N N . ALA A 1 179 ? 33.120 59.019 19.413 1.00 26.30 179 ALA A N 1
ATOM 1127 C CA . ALA A 1 179 ? 32.833 59.571 18.085 1.00 26.33 179 ALA A CA 1
ATOM 1128 C C . ALA A 1 179 ? 33.486 60.957 17.897 1.00 25.78 179 ALA A C 1
ATOM 1129 O O . ALA A 1 179 ? 34.074 61.232 16.850 1.00 25.54 179 ALA A O 1
ATOM 1131 N N . THR A 1 180 ? 33.398 61.802 18.916 1.00 25.15 180 THR A N 1
ATOM 1132 C CA . THR A 1 180 ? 33.939 63.162 18.855 1.00 25.66 180 THR A CA 1
ATOM 1133 C C . THR A 1 180 ? 35.460 63.152 18.689 1.00 26.03 180 THR A C 1
ATOM 1134 O O . THR A 1 180 ? 36.023 63.909 17.872 1.00 25.11 180 THR A O 1
ATOM 1138 N N . ARG A 1 181 ? 36.090 62.304 19.492 1.00 25.42 181 ARG A N 1
ATOM 1139 C CA . ARG A 1 181 ? 37.534 62.126 19.506 1.00 26.24 181 ARG A CA 1
ATOM 1140 C C . ARG A 1 181 ? 38.018 61.577 18.148 1.00 26.11 181 ARG A C 1
ATOM 1141 O O . ARG A 1 181 ? 38.948 62.127 17.549 1.00 25.68 181 ARG A O 1
ATOM 1149 N N . LEU A 1 182 ? 37.373 60.528 17.647 1.00 26.45 182 LEU A N 1
ATOM 1150 C CA . LEU A 1 182 ? 37.830 59.903 16.387 1.00 26.88 182 LEU A CA 1
ATOM 1151 C C . LEU A 1 182 ? 37.611 60.825 15.188 1.00 26.81 182 LEU A C 1
ATOM 1152 O O . LEU A 1 182 ? 38.478 60.932 14.302 1.00 25.19 182 LEU A O 1
ATOM 1157 N N . MET A 1 183 ? 36.454 61.503 15.154 1.00 27.18 183 MET A N 1
ATOM 1158 C CA . MET A 1 183 ? 36.204 62.488 14.080 1.00 27.94 183 MET A CA 1
ATOM 1159 C C . MET A 1 183 ? 37.254 63.581 14.138 1.00 27.32 183 MET A C 1
ATOM 1160 O O . MET A 1 183 ? 37.748 64.020 13.096 1.00 28.20 183 MET A O 1
ATOM 1165 N N . GLY A 1 184 ? 37.561 64.047 15.346 1.00 27.61 184 GLY A N 1
ATOM 1166 C CA . GLY A 1 184 ? 38.570 65.096 15.544 1.00 27.72 184 GLY A CA 1
ATOM 1167 C C . GLY A 1 184 ? 39.919 64.693 14.969 1.00 27.68 184 GLY A C 1
ATOM 1168 O O . GLY A 1 184 ? 40.563 65.464 14.230 1.00 26.80 184 GLY A O 1
ATOM 1169 N N . ILE A 1 185 ? 40.350 63.478 15.304 1.00 27.04 185 ILE A N 1
ATOM 1170 C CA . ILE A 1 185 ? 41.628 62.954 14.767 1.00 27.42 185 ILE A CA 1
ATOM 1171 C C . ILE A 1 185 ? 41.578 62.900 13.238 1.00 27.46 185 ILE A C 1
ATOM 1172 O O . ILE A 1 185 ? 42.502 63.373 12.554 1.00 28.63 185 ILE A O 1
ATOM 1177 N N . ALA A 1 186 ? 40.506 62.312 12.699 1.00 27.43 186 ALA A N 1
ATOM 1178 C CA . ALA A 1 186 ? 40.372 62.105 11.266 1.00 27.83 186 ALA A CA 1
ATOM 1179 C C . ALA A 1 186 ? 40.401 63.428 10.485 1.00 28.77 186 ALA A C 1
ATOM 1180 O O . ALA A 1 186 ? 41.063 63.531 9.447 1.00 30.56 186 ALA A O 1
ATOM 1182 N N . LEU A 1 187 ? 39.750 64.466 11.009 1.00 28.01 187 LEU A N 1
ATOM 1183 C CA . LEU A 1 187 ? 39.698 65.751 10.298 1.00 27.89 187 LEU A CA 1
ATOM 1184 C C . LEU A 1 187 ? 40.997 66.549 10.432 1.00 28.62 187 LEU A C 1
ATOM 1185 O O . LEU A 1 187 ? 41.318 67.365 9.551 1.00 28.89 187 LEU A O 1
ATOM 1190 N N . GLY A 1 188 ? 41.722 66.311 11.529 1.00 29.58 188 GLY A N 1
ATOM 1191 C CA . GLY A 1 188 ? 43.010 66.974 11.806 1.00 30.15 188 GLY A CA 1
ATOM 1192 C C . GLY A 1 188 ? 44.145 66.294 11.051 1.00 30.75 188 GLY A C 1
ATOM 1193 O O . GLY A 1 188 ? 45.038 66.958 10.521 1.00 31.10 188 GLY A O 1
ATOM 1194 N N . GLY A 1 189 ? 44.093 64.971 10.954 1.00 30.51 189 GLY A N 1
ATOM 1195 C CA . GLY A 1 189 ? 45.156 64.206 10.276 1.00 30.24 189 GLY A CA 1
ATOM 1196 C C . GLY A 1 189 ? 46.335 63.962 11.215 1.00 30.70 189 GLY A C 1
ATOM 1197 O O . GLY A 1 189 ? 46.358 64.467 12.332 1.00 29.04 189 GLY A O 1
ATOM 1198 N N . LEU A 1 190 ? 47.335 63.231 10.731 1.00 30.54 190 LEU A N 1
ATOM 1199 C CA . LEU A 1 190 ? 48.450 62.760 11.568 1.00 33.11 190 LEU A CA 1
ATOM 1200 C C . LEU A 1 190 ? 49.592 63.751 11.760 1.00 34.08 190 LEU A C 1
ATOM 1201 O O . LEU A 1 190 ? 50.464 63.536 12.601 1.00 34.17 190 LEU A O 1
ATOM 1206 N N . GLY A 1 191 ? 49.605 64.793 10.946 1.00 36.04 191 GLY A N 1
ATOM 1207 C CA . GLY A 1 191 ? 50.750 65.680 10.867 1.00 39.73 191 GLY A CA 1
ATOM 1208 C C . GLY A 1 191 ? 51.149 66.386 12.149 1.00 42.38 191 GLY A C 1
ATOM 1209 O O . GLY A 1 191 ? 50.327 66.617 13.063 1.00 42.18 191 GLY A O 1
ATOM 1210 N N . ALA A 1 192 ? 52.438 66.724 12.178 1.00 44.45 192 ALA A N 1
ATOM 1211 C CA . ALA A 1 192 ? 53.093 67.540 13.209 1.00 45.78 192 ALA A CA 1
ATOM 1212 C C . ALA A 1 192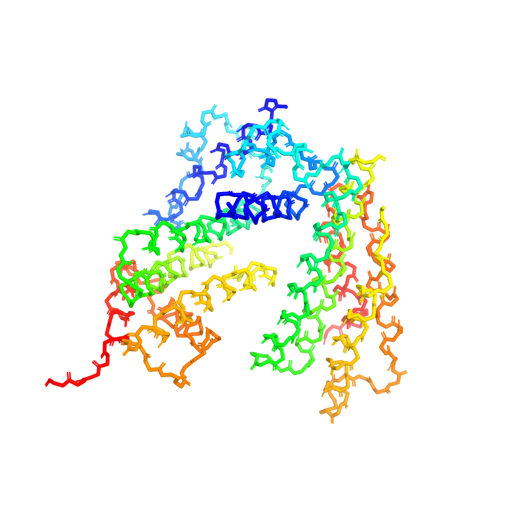 ? 53.216 66.812 14.528 1.00 46.26 192 ALA A C 1
ATOM 1213 O O . ALA A 1 192 ? 54.221 66.130 14.747 1.00 46.99 192 ALA A O 1
ATOM 1215 N N . ARG B 1 11 ? 17.702 91.714 -0.542 1.00 68.16 11 ARG B N 1
ATOM 1216 C CA . ARG B 1 11 ? 17.862 90.588 -1.520 1.00 68.06 11 ARG B CA 1
ATOM 1217 C C . ARG B 1 11 ? 18.375 89.313 -0.848 1.00 67.85 11 ARG B C 1
ATOM 1218 O O . ARG B 1 11 ? 18.050 88.204 -1.284 1.00 67.99 11 ARG B O 1
ATOM 1221 N N . ALA B 1 12 ? 19.179 89.484 0.203 1.00 67.29 12 ALA B N 1
ATOM 1222 C CA . ALA B 1 12 ? 19.692 88.368 0.997 1.00 66.67 12 ALA B CA 1
ATOM 1223 C C . ALA B 1 12 ? 18.606 87.812 1.918 1.00 66.19 12 ALA B C 1
ATOM 1224 O O . ALA B 1 12 ? 18.364 86.600 1.940 1.00 66.22 12 ALA B O 1
ATOM 1226 N N . ASP B 1 13 ? 17.958 88.703 2.671 1.00 65.32 13 ASP B N 1
ATOM 1227 C CA . ASP B 1 13 ? 16.849 88.332 3.553 1.00 64.30 13 ASP B CA 1
ATOM 1228 C C . ASP B 1 13 ? 15.711 87.670 2.777 1.00 63.36 13 ASP B C 1
ATOM 1229 O O . ASP B 1 13 ? 15.118 86.703 3.259 1.00 63.38 13 ASP B O 1
ATOM 1231 N N . ALA B 1 14 ? 15.422 88.191 1.582 1.00 62.08 14 ALA B N 1
ATOM 1232 C CA . ALA B 1 14 ? 14.364 87.655 0.719 1.00 60.83 14 ALA B CA 1
ATOM 1233 C C . ALA B 1 14 ? 14.656 86.217 0.288 1.00 59.94 14 ALA B C 1
ATOM 1234 O O . ALA B 1 14 ? 13.818 85.327 0.474 1.00 59.49 14 ALA B O 1
ATOM 1236 N N . ARG B 1 15 ? 15.849 85.998 -0.268 1.00 59.09 15 ARG B N 1
ATOM 1237 C CA . ARG B 1 15 ? 16.268 84.669 -0.717 1.00 58.10 15 ARG B CA 1
ATOM 1238 C C . ARG B 1 15 ? 16.473 83.702 0.450 1.00 57.96 15 ARG B C 1
ATOM 1239 O O . ARG B 1 15 ? 16.118 82.524 0.351 1.00 57.86 15 ARG B O 1
ATOM 1247 N N . ARG B 1 16 ? 17.045 84.185 1.550 1.00 57.29 16 ARG B N 1
ATOM 1248 C CA . ARG B 1 16 ? 17.175 83.345 2.734 1.00 56.97 16 ARG B CA 1
ATOM 1249 C C . ARG B 1 16 ? 15.785 82.829 3.120 1.00 56.58 16 ARG B C 1
ATOM 1250 O O . ARG B 1 16 ? 15.626 81.654 3.473 1.00 56.15 16 ARG B O 1
ATOM 1252 N N . ASN B 1 17 ? 14.782 83.706 3.002 1.00 55.79 17 ASN B N 1
ATOM 1253 C CA . ASN B 1 17 ? 13.399 83.354 3.311 1.00 55.17 17 ASN B CA 1
ATOM 1254 C C . ASN B 1 17 ? 12.747 82.438 2.288 1.00 54.15 17 ASN B C 1
ATOM 1255 O O . ASN B 1 17 ? 12.006 81.532 2.669 1.00 53.50 17 ASN B O 1
ATOM 1260 N N . TYR B 1 18 ? 13.033 82.670 1.007 1.00 52.83 18 TYR B N 1
ATOM 1261 C CA . TYR B 1 18 ? 12.595 81.753 -0.044 1.00 52.36 18 TYR B CA 1
ATOM 1262 C C . TYR B 1 18 ? 13.031 80.325 0.291 1.00 51.55 18 TYR B C 1
ATOM 1263 O O . TYR B 1 18 ? 12.196 79.419 0.356 1.00 51.24 18 TYR B O 1
ATOM 1272 N N . ASP B 1 19 ? 14.336 80.154 0.519 1.00 50.67 19 ASP B N 1
ATOM 1273 C CA . ASP B 1 19 ? 14.960 78.848 0.700 1.00 49.94 19 ASP B CA 1
ATOM 1274 C C . ASP B 1 19 ? 14.465 78.139 1.936 1.00 48.87 19 ASP B C 1
ATOM 1275 O O . ASP B 1 19 ? 14.344 76.911 1.949 1.00 47.98 19 ASP B O 1
ATOM 1280 N N . ARG B 1 20 ? 14.186 78.922 2.974 1.00 47.41 20 ARG B N 1
ATOM 1281 C CA . ARG B 1 20 ? 13.717 78.390 4.245 1.00 46.30 20 ARG B CA 1
ATOM 1282 C C . ARG B 1 20 ? 12.287 77.909 4.096 1.00 44.26 20 ARG B C 1
ATOM 1283 O O . ARG B 1 20 ? 11.912 76.887 4.663 1.00 44.39 20 ARG B O 1
ATOM 1291 N N . ILE B 1 21 ? 11.504 78.647 3.316 1.00 42.07 21 ILE B N 1
ATOM 1292 C CA . ILE B 1 21 ? 10.119 78.279 3.038 1.00 40.08 21 ILE B CA 1
ATOM 1293 C C . ILE B 1 21 ? 10.080 76.990 2.209 1.00 39.24 21 ILE B C 1
ATOM 1294 O O . ILE B 1 21 ? 9.369 76.045 2.563 1.00 38.95 21 ILE B O 1
ATOM 1299 N N . ILE B 1 22 ? 10.833 76.960 1.110 1.00 38.52 22 ILE B N 1
ATOM 1300 C CA . ILE B 1 22 ? 10.861 75.750 0.266 1.00 38.47 22 ILE B CA 1
ATOM 1301 C C . ILE B 1 22 ? 11.365 74.536 1.036 1.00 38.05 22 ILE B C 1
ATOM 1302 O O . ILE B 1 22 ? 10.763 73.476 0.966 1.00 37.65 22 ILE B O 1
ATOM 1307 N N . GLU B 1 23 ? 12.447 74.698 1.794 1.00 38.03 23 GLU B N 1
ATOM 1308 C CA . GLU B 1 23 ? 12.972 73.615 2.623 1.00 39.52 23 GLU B CA 1
ATOM 1309 C C . GLU B 1 23 ? 11.917 73.094 3.609 1.00 38.36 23 GLU B C 1
ATOM 1310 O O . GLU B 1 23 ? 11.704 71.877 3.715 1.00 38.13 23 GLU B O 1
ATOM 1316 N N . ALA B 1 24 ? 11.238 74.019 4.292 1.00 37.27 24 ALA B N 1
ATOM 1317 C CA . ALA B 1 24 ? 10.207 73.672 5.269 1.00 36.60 24 ALA B CA 1
ATOM 1318 C C . ALA B 1 24 ? 9.000 73.020 4.611 1.00 35.72 24 ALA B C 1
ATOM 1319 O O . ALA B 1 24 ? 8.457 72.048 5.137 1.00 35.58 24 ALA B O 1
ATOM 1321 N N . ALA B 1 25 ? 8.582 73.579 3.472 1.00 34.93 25 ALA B N 1
ATOM 1322 C CA . ALA B 1 25 ? 7.440 73.053 2.727 1.00 34.10 25 ALA B CA 1
ATOM 1323 C C . ALA B 1 25 ? 7.725 71.640 2.256 1.00 33.41 25 ALA B C 1
ATOM 1324 O O . ALA B 1 25 ? 6.893 70.747 2.422 1.00 33.26 25 ALA B O 1
ATOM 1326 N N .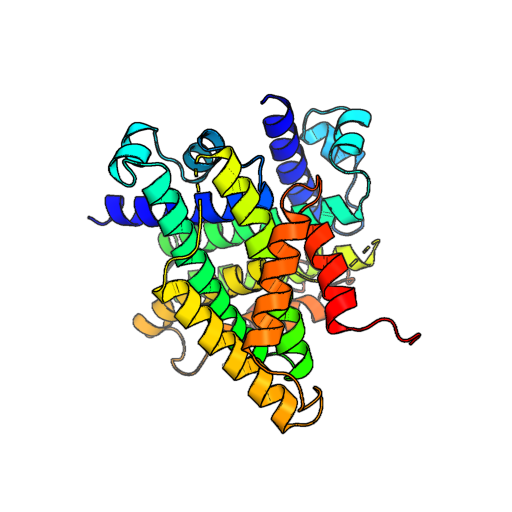 ALA B 1 26 ? 8.918 71.418 1.705 1.00 33.11 26 ALA B N 1
ATOM 1327 C CA . ALA B 1 26 ? 9.240 70.091 1.194 1.00 33.28 26 ALA B CA 1
ATOM 1328 C C . ALA B 1 26 ? 9.293 69.060 2.317 1.00 33.75 26 ALA B C 1
ATOM 1329 O O . ALA B 1 26 ? 8.807 67.958 2.153 1.00 32.67 26 ALA B O 1
ATOM 1331 N N . ALA B 1 27 ? 9.849 69.428 3.474 1.00 34.77 27 ALA B N 1
ATOM 1332 C CA . ALA B 1 27 ? 9.917 68.495 4.608 1.00 35.45 27 ALA B CA 1
ATOM 1333 C C . ALA B 1 27 ? 8.535 68.181 5.184 1.00 36.52 27 ALA B C 1
ATOM 1334 O O . ALA B 1 27 ? 8.247 67.035 5.535 1.00 36.31 27 ALA B O 1
ATOM 1336 N N . GLU B 1 28 ? 7.682 69.201 5.258 1.00 37.25 28 GLU B N 1
ATOM 1337 C CA . GLU B 1 28 ? 6.310 69.038 5.752 1.00 37.63 28 GLU B CA 1
ATOM 1338 C C . GLU B 1 28 ? 5.486 68.109 4.862 1.00 37.77 28 GLU B C 1
ATOM 1339 O O . GLU B 1 28 ? 4.802 67.195 5.346 1.00 36.99 28 GLU B O 1
ATOM 1345 N N . VAL B 1 29 ? 5.536 68.349 3.556 1.00 38.29 29 VAL B N 1
ATOM 1346 C CA . VAL B 1 29 ? 4.909 67.439 2.597 1.00 39.10 29 VAL B CA 1
ATOM 1347 C C . VAL B 1 29 ? 5.479 66.025 2.758 1.00 38.97 29 VAL B C 1
ATOM 1348 O O . VAL B 1 29 ? 4.733 65.046 2.898 1.00 38.65 29 VAL B O 1
ATOM 1352 N N . ALA B 1 30 ? 6.806 65.915 2.764 1.00 39.19 30 ALA B N 1
ATOM 1353 C CA . ALA B 1 30 ? 7.444 64.591 2.865 1.00 39.30 30 ALA B CA 1
ATOM 1354 C C . ALA B 1 30 ? 7.029 63.821 4.118 1.00 39.62 30 ALA B C 1
ATOM 1355 O O . ALA B 1 30 ? 6.787 62.621 4.050 1.00 40.00 30 ALA B O 1
ATOM 1357 N N . ARG B 1 31 ? 6.901 64.524 5.237 1.00 40.25 31 ARG B N 1
ATOM 1358 C CA . ARG B 1 31 ? 6.619 63.901 6.537 1.00 41.04 31 ARG B CA 1
ATOM 1359 C C . ARG B 1 31 ? 5.130 63.787 6.872 1.00 41.85 31 ARG B C 1
ATOM 1360 O O . ARG B 1 31 ? 4.741 62.936 7.674 1.00 42.01 31 ARG B O 1
ATOM 1368 N N . HIS B 1 32 ? 4.293 64.616 6.245 1.00 42.29 32 HIS B N 1
ATOM 1369 C CA . HIS B 1 32 ? 2.849 64.615 6.549 1.00 42.97 32 HIS B CA 1
ATOM 1370 C C . HIS B 1 32 ? 1.882 64.329 5.385 1.00 42.54 32 HIS B C 1
ATOM 1371 O O . HIS B 1 32 ? 0.693 64.080 5.616 1.00 42.59 32 HIS B O 1
ATOM 1378 N N . GLY B 1 33 ? 2.392 64.314 4.153 1.00 41.99 33 GLY B N 1
ATOM 1379 C CA . GLY B 1 33 ? 1.591 63.936 2.990 1.00 41.29 33 GLY B CA 1
ATOM 1380 C C . GLY B 1 33 ? 0.268 64.689 2.950 1.00 41.39 33 GLY B C 1
ATOM 1381 O O . GLY B 1 33 ? 0.254 65.909 3.041 1.00 40.19 33 GLY B O 1
ATOM 1382 N N . ALA B 1 34 ? -0.837 63.943 2.852 1.00 41.63 34 ALA B N 1
ATOM 1383 C CA . ALA B 1 34 ? -2.197 64.508 2.771 1.00 42.92 34 ALA B CA 1
ATOM 1384 C C . ALA B 1 34 ? -2.566 65.404 3.953 1.00 43.66 34 ALA B C 1
ATOM 1385 O O . ALA B 1 34 ? -3.542 66.162 3.880 1.00 43.38 34 ALA B O 1
ATOM 1387 N N . ASP B 1 35 ? -1.801 65.281 5.037 1.00 44.09 35 ASP B N 1
ATOM 1388 C CA . ASP B 1 35 ? -2.031 66.031 6.262 1.00 44.88 35 ASP B CA 1
ATOM 1389 C C . ASP B 1 35 ? -1.088 67.225 6.379 1.00 44.65 35 ASP B C 1
ATOM 1390 O O . ASP B 1 35 ? -0.986 67.828 7.442 1.00 44.69 35 ASP B O 1
ATOM 1395 N N . ALA B 1 36 ? -0.401 67.560 5.287 1.00 44.62 36 ALA B N 1
ATOM 1396 C CA . ALA B 1 36 ? 0.531 68.700 5.264 1.00 44.95 36 ALA B CA 1
ATOM 1397 C C . ALA B 1 36 ? -0.173 69.974 5.708 1.00 45.17 36 ALA B C 1
ATOM 1398 O O . ALA B 1 36 ? -1.297 70.240 5.277 1.00 45.13 36 ALA B O 1
ATOM 1400 N N . SER B 1 37 ? 0.495 70.759 6.550 1.00 45.67 37 SER B N 1
ATOM 1401 C CA . SER B 1 37 ? -0.091 71.963 7.134 1.00 46.22 37 SER B CA 1
ATOM 1402 C C . SER B 1 37 ? 0.684 73.224 6.778 1.00 46.64 37 SER B C 1
ATOM 1403 O O . SER B 1 37 ? 1.874 73.346 7.090 1.00 46.08 37 SER B O 1
ATOM 1406 N N . LEU B 1 38 ? -0.002 74.180 6.151 1.00 47.32 38 LEU B N 1
ATOM 1407 C CA . LEU B 1 38 ? 0.645 75.447 5.793 1.00 48.37 38 LEU B CA 1
ATOM 1408 C C . LEU B 1 38 ? 1.045 76.283 7.011 1.00 48.57 38 LEU B C 1
ATOM 1409 O O . LEU B 1 38 ? 2.038 77.021 6.969 1.00 47.81 38 LEU B O 1
ATOM 1414 N N . GLU B 1 39 ? 0.283 76.159 8.100 1.00 49.00 39 GLU B N 1
ATOM 1415 C CA . GLU B 1 39 ? 0.619 76.885 9.332 1.00 49.20 39 GLU B CA 1
ATOM 1416 C C . GLU B 1 39 ? 1.943 76.378 9.871 1.00 49.37 39 GLU B C 1
ATOM 1417 O O . GLU B 1 39 ? 2.795 77.168 10.293 1.00 49.49 39 GLU B O 1
ATOM 1419 N N . GLU B 1 40 ? 2.110 75.054 9.834 1.00 49.64 40 GLU B N 1
ATOM 1420 C CA . GLU B 1 40 ? 3.328 74.397 10.320 1.00 49.80 40 GLU B CA 1
ATOM 1421 C C . GLU B 1 40 ? 4.533 74.763 9.459 1.00 49.64 40 GLU B C 1
ATOM 1422 O O . GLU B 1 40 ? 5.628 75.005 9.983 1.00 50.25 40 GLU B O 1
ATOM 1424 N N . ILE B 1 41 ? 4.322 74.808 8.140 1.00 49.59 41 ILE B N 1
ATOM 1425 C CA . ILE B 1 41 ? 5.366 75.247 7.191 1.00 48.87 41 ILE B CA 1
ATOM 1426 C C . ILE B 1 41 ? 5.850 76.648 7.537 1.00 49.35 41 ILE B C 1
ATOM 1427 O O . ILE B 1 41 ? 7.055 76.886 7.627 1.00 48.50 41 ILE B O 1
ATOM 1432 N N . ALA B 1 42 ? 4.903 77.572 7.710 1.00 50.30 42 ALA B N 1
ATOM 1433 C CA . ALA B 1 42 ? 5.236 78.968 8.011 1.00 51.54 42 ALA B CA 1
ATOM 1434 C C . ALA B 1 42 ? 5.935 79.078 9.362 1.00 52.26 42 ALA B C 1
ATOM 1435 O O . ALA B 1 42 ? 6.958 79.763 9.486 1.00 52.38 42 ALA B O 1
ATOM 1437 N N . ARG B 1 43 ? 5.394 78.377 10.360 1.00 53.13 43 ARG B N 1
ATOM 1438 C CA . ARG B 1 43 ? 6.025 78.311 11.680 1.00 54.10 43 ARG B CA 1
ATOM 1439 C C . ARG B 1 43 ? 7.473 77.810 11.589 1.00 54.61 43 ARG B C 1
ATOM 1440 O O . ARG B 1 43 ? 8.388 78.483 12.075 1.00 54.58 43 ARG B O 1
ATOM 1442 N N . ARG B 1 44 ? 7.676 76.656 10.938 1.00 54.83 44 ARG B N 1
ATOM 1443 C CA . ARG B 1 44 ? 9.010 76.027 10.842 1.00 55.29 44 ARG B CA 1
ATOM 1444 C C . ARG B 1 44 ? 10.050 76.809 10.027 1.00 55.37 44 ARG B C 1
ATOM 1445 O O . ARG B 1 44 ? 11.248 76.694 10.283 1.00 55.12 44 ARG B O 1
ATOM 1447 N N . ALA B 1 45 ? 9.594 77.590 9.049 1.00 55.89 45 ALA B N 1
ATOM 1448 C CA . ALA B 1 45 ? 10.490 78.448 8.268 1.00 56.37 45 ALA B CA 1
ATOM 1449 C C . ALA B 1 45 ? 10.757 79.781 8.987 1.00 57.18 45 ALA B C 1
ATOM 1450 O O . ALA B 1 45 ? 11.667 80.539 8.610 1.00 57.01 45 ALA B O 1
ATOM 1452 N N . GLY B 1 46 ? 9.956 80.054 10.021 1.00 57.73 46 GLY B N 1
ATOM 1453 C CA . GLY B 1 46 ? 10.055 81.300 10.781 1.00 58.29 46 GLY B CA 1
ATOM 1454 C C . GLY B 1 46 ? 9.679 82.512 9.952 1.00 58.62 46 GLY B C 1
ATOM 1455 O O . GLY B 1 46 ? 10.407 83.507 9.933 1.00 58.88 46 GLY B O 1
ATOM 1456 N N . VAL B 1 47 ? 8.547 82.420 9.253 1.00 58.62 47 VAL B N 1
ATOM 1457 C CA . VAL B 1 47 ? 8.014 83.539 8.471 1.00 58.45 47 VAL B CA 1
ATOM 1458 C C . VAL B 1 47 ? 6.570 83.820 8.874 1.00 58.55 47 VAL B C 1
ATOM 1459 O O . VAL B 1 47 ? 5.937 83.001 9.540 1.00 58.82 47 VAL B O 1
ATOM 1463 N N . GLY B 1 48 ? 6.061 84.983 8.484 1.00 58.54 48 GLY B N 1
ATOM 1464 C CA . GLY B 1 48 ? 4.659 85.317 8.697 1.00 59.01 48 GLY B CA 1
ATOM 1465 C C . GLY B 1 48 ? 3.848 85.054 7.442 1.00 59.15 48 GLY B C 1
ATOM 1466 O O . GLY B 1 48 ? 4.411 84.917 6.357 1.00 59.37 48 GLY B O 1
ATOM 1467 N N . SER B 1 49 ? 2.524 84.986 7.593 1.00 59.37 49 SER B N 1
ATOM 1468 C CA . SER B 1 49 ? 1.610 84.744 6.470 1.00 59.19 49 SER B CA 1
ATOM 1469 C C . SER B 1 49 ? 1.890 85.664 5.274 1.00 59.03 49 SER B C 1
ATOM 1470 O O . SER B 1 49 ? 1.880 85.216 4.120 1.00 59.35 49 SER B O 1
ATOM 1472 N N . ALA B 1 50 ? 2.159 86.936 5.562 1.00 58.30 50 ALA B N 1
ATOM 1473 C CA . ALA B 1 50 ? 2.381 87.948 4.532 1.00 57.72 50 ALA B CA 1
ATOM 1474 C C . ALA B 1 50 ? 3.712 87.767 3.804 1.00 56.92 50 ALA B C 1
ATOM 1475 O O . ALA B 1 50 ? 3.800 88.006 2.593 1.00 56.68 50 ALA B O 1
ATOM 1477 N N . THR B 1 51 ? 4.742 87.356 4.542 1.00 55.93 51 THR B N 1
ATOM 1478 C CA . THR B 1 51 ? 6.041 87.041 3.933 1.00 55.39 51 THR B CA 1
ATOM 1479 C C . THR B 1 51 ? 5.946 85.770 3.070 1.00 54.64 51 THR B C 1
ATOM 1480 O O . THR B 1 51 ? 6.500 85.718 1.973 1.00 54.26 51 THR B O 1
ATOM 1484 N N . LEU B 1 52 ? 5.221 84.774 3.577 1.00 53.98 52 LEU B N 1
ATOM 1485 C CA . LEU B 1 52 ? 4.918 83.554 2.831 1.00 53.42 52 LEU B CA 1
ATOM 1486 C C . LEU B 1 52 ? 4.178 83.889 1.529 1.00 52.90 52 LEU B C 1
ATOM 1487 O O . LEU B 1 52 ? 4.611 83.492 0.440 1.00 52.70 52 LEU B O 1
ATOM 1492 N N . HIS B 1 53 ? 3.076 84.632 1.649 1.00 52.56 53 HIS B N 1
ATOM 1493 C CA . HIS B 1 53 ? 2.253 85.009 0.497 1.00 51.85 53 HIS B CA 1
ATOM 1494 C C . HIS B 1 53 ? 3.000 85.888 -0.505 1.00 51.65 53 HIS B C 1
ATOM 1495 O O . HIS B 1 53 ? 2.690 85.869 -1.694 1.00 51.80 53 HIS B O 1
ATOM 1497 N N . ARG B 1 54 ? 3.988 86.647 -0.032 1.00 50.86 54 ARG B N 1
ATOM 1498 C CA . ARG B 1 54 ? 4.796 87.499 -0.917 1.00 49.85 54 ARG B CA 1
ATOM 1499 C C . ARG B 1 54 ? 5.666 86.671 -1.866 1.00 49.11 54 ARG B C 1
ATOM 1500 O O . ARG B 1 54 ? 5.731 86.951 -3.056 1.00 49.11 54 ARG B O 1
ATOM 1502 N N . HIS B 1 55 ? 6.328 85.649 -1.332 1.00 47.81 55 HIS B N 1
ATOM 1503 C CA . HIS B 1 55 ? 7.155 84.763 -2.144 1.00 46.79 55 HIS B CA 1
ATOM 1504 C C . HIS B 1 55 ? 6.316 83.795 -2.979 1.00 45.43 55 HIS B C 1
ATOM 1505 O O . HIS B 1 55 ? 6.703 83.425 -4.096 1.00 45.29 55 HIS B O 1
ATOM 1512 N N . PHE B 1 56 ? 5.175 83.394 -2.422 1.00 43.76 56 PHE B N 1
ATOM 1513 C CA . PHE B 1 56 ? 4.274 82.434 -3.059 1.00 42.26 56 PHE B CA 1
ATOM 1514 C C . PHE B 1 56 ? 2.816 82.896 -2.981 1.00 41.36 56 PHE B C 1
ATOM 1515 O O . PHE B 1 56 ? 2.088 82.496 -2.075 1.00 41.24 56 PHE B O 1
ATOM 1523 N N . PRO B 1 57 ? 2.390 83.746 -3.938 1.00 40.98 57 PRO B N 1
ATOM 1524 C CA . PRO B 1 57 ? 1.004 84.220 -4.014 1.00 40.49 57 PRO B CA 1
ATOM 1525 C C . PRO B 1 57 ? -0.048 83.122 -4.158 1.00 40.32 57 PRO B C 1
ATOM 1526 O O . PRO B 1 57 ? -1.187 83.308 -3.712 1.00 40.49 57 PRO B O 1
ATOM 1530 N N . SER B 1 58 ? 0.311 81.989 -4.765 1.00 39.05 58 SER B N 1
ATOM 1531 C CA . SER B 1 58 ? -0.632 80.883 -4.882 1.00 37.97 58 SER B CA 1
ATOM 1532 C C . SER B 1 58 ? -0.100 79.611 -4.259 1.00 37.90 58 SER B C 1
ATOM 1533 O O . SER B 1 58 ? 1.122 79.404 -4.174 1.00 37.27 58 SER B O 1
ATOM 1536 N N . ARG B 1 59 ? -1.026 78.755 -3.828 1.00 37.78 59 ARG B N 1
ATOM 1537 C CA . ARG B 1 59 ? -0.698 77.402 -3.398 1.00 37.89 59 ARG B CA 1
ATOM 1538 C C . ARG B 1 59 ? -0.074 76.619 -4.563 1.00 36.70 59 ARG B C 1
ATOM 1539 O O . ARG B 1 59 ? 0.844 75.826 -4.354 1.00 36.13 59 ARG B O 1
ATOM 1547 N N . TRP B 1 60 ? -0.576 76.863 -5.777 1.00 35.02 60 TRP B N 1
ATOM 1548 C CA . TRP B 1 60 ? 0.001 76.287 -6.991 1.00 34.60 60 TRP B CA 1
ATOM 1549 C C . TRP B 1 60 ? 1.498 76.554 -7.017 1.00 33.33 60 TRP B C 1
ATOM 1550 O O . TRP B 1 60 ? 2.277 75.617 -7.188 1.00 32.98 60 TRP B O 1
ATOM 1561 N N . GLY B 1 61 ? 1.883 77.824 -6.838 1.00 32.40 61 GLY B N 1
ATOM 1562 C CA . GLY B 1 61 ? 3.274 78.272 -6.948 1.00 31.01 61 GLY B CA 1
ATOM 1563 C C . GLY B 1 61 ? 4.165 77.575 -5.926 1.00 30.82 61 GLY B C 1
ATOM 1564 O O . GLY B 1 61 ? 5.272 77.120 -6.252 1.00 29.43 61 GLY B O 1
ATOM 1565 N N . LEU B 1 62 ? 3.676 77.473 -4.695 1.00 29.89 62 LEU B N 1
ATOM 1566 C CA . LEU B 1 62 ? 4.442 76.831 -3.633 1.00 30.51 62 LEU B CA 1
ATOM 1567 C C . LEU B 1 62 ? 4.620 75.330 -3.893 1.00 29.39 62 LEU B C 1
ATOM 1568 O O . LEU B 1 62 ? 5.714 74.815 -3.704 1.00 28.99 62 LEU B O 1
ATOM 1573 N N . LEU B 1 63 ? 3.557 74.647 -4.321 1.00 29.25 63 LEU B N 1
ATOM 1574 C CA . LEU B 1 63 ? 3.646 73.205 -4.591 1.00 29.00 63 LEU B CA 1
ATOM 1575 C C . LEU B 1 63 ? 4.545 72.929 -5.765 1.00 28.91 63 LEU B C 1
ATOM 1576 O O . LEU B 1 63 ? 5.330 71.989 -5.720 1.00 27.26 63 LEU B O 1
ATOM 1581 N N . GLN B 1 64 ? 4.432 73.748 -6.809 1.00 28.49 64 GLN B N 1
ATOM 1582 C CA . GLN B 1 64 ? 5.332 73.603 -7.958 1.00 29.00 64 GLN B CA 1
ATOM 1583 C C . GLN B 1 64 ? 6.801 73.769 -7.560 1.00 28.56 64 GLN B C 1
ATOM 1584 O O . GLN B 1 64 ? 7.674 72.979 -7.988 1.00 28.22 64 GLN B O 1
ATOM 1590 N N . ALA B 1 65 ? 7.081 74.761 -6.726 1.00 28.07 65 ALA B N 1
ATOM 1591 C CA . ALA B 1 65 ? 8.437 74.948 -6.213 1.00 28.12 65 ALA B CA 1
ATOM 1592 C C . ALA B 1 65 ? 8.893 73.785 -5.327 1.00 27.46 65 ALA B C 1
ATOM 1593 O O . ALA B 1 65 ? 10.054 73.347 -5.420 1.00 28.19 65 ALA B O 1
ATOM 1595 N N . VAL B 1 66 ? 8.002 73.268 -4.487 1.00 27.14 66 VAL B N 1
ATOM 1596 C CA . VAL B 1 66 ? 8.314 72.029 -3.754 1.00 26.49 66 VAL B CA 1
ATOM 1597 C C . VAL B 1 66 ? 8.641 70.890 -4.739 1.00 26.41 66 VAL B C 1
ATOM 1598 O O . VAL B 1 66 ? 9.666 70.233 -4.603 1.00 24.68 66 VAL B O 1
ATOM 1602 N N . PHE B 1 67 ? 7.800 70.693 -5.754 1.00 25.92 67 PHE B N 1
ATOM 1603 C CA . PHE B 1 67 ? 8.110 69.663 -6.772 1.00 25.38 67 PHE B CA 1
ATOM 1604 C C . PHE B 1 67 ? 9.491 69.855 -7.388 1.00 25.71 67 PHE B C 1
ATOM 1605 O O . PHE B 1 67 ? 10.248 68.883 -7.528 1.00 24.54 67 PHE B O 1
ATOM 1613 N N . GLN B 1 68 ? 9.819 71.084 -7.787 1.00 25.33 68 GLN B N 1
ATOM 1614 C CA . GLN B 1 68 ? 11.101 71.332 -8.465 1.00 26.38 68 GLN B CA 1
ATOM 1615 C C . GLN B 1 68 ? 12.279 71.043 -7.543 1.00 26.64 68 GLN B C 1
ATOM 1616 O O . GLN B 1 68 ? 13.273 70.427 -7.936 1.00 26.03 68 GLN B O 1
ATOM 1622 N N . GLU B 1 69 ? 12.124 71.452 -6.298 1.00 26.76 69 GLU B N 1
ATOM 1623 C CA . GLU B 1 69 ? 13.157 71.215 -5.297 1.00 27.51 69 GLU B CA 1
ATOM 1624 C C . GLU B 1 69 ? 13.346 69.712 -5.035 1.00 25.60 69 GLU B C 1
ATOM 1625 O O . GLU B 1 69 ? 14.493 69.239 -4.995 1.00 25.31 69 GLU B O 1
ATOM 1631 N N . ARG B 1 70 ? 12.249 68.978 -4.867 1.00 24.41 70 ARG B N 1
ATOM 1632 C CA . ARG B 1 70 ? 12.343 67.549 -4.586 1.00 23.85 70 ARG B CA 1
ATOM 1633 C C . ARG B 1 70 ? 12.911 66.809 -5.792 1.00 23.78 70 ARG B C 1
ATOM 1634 O O . ARG B 1 70 ? 13.682 65.870 -5.628 1.00 22.27 70 ARG B O 1
ATOM 1642 N N . VAL B 1 71 ? 12.513 67.216 -7.004 1.00 23.20 71 VAL B N 1
ATOM 1643 C CA . VAL B 1 71 ? 13.091 66.593 -8.197 1.00 23.61 71 VAL B CA 1
ATOM 1644 C C . VAL B 1 71 ? 14.600 66.848 -8.298 1.00 23.59 71 VAL B C 1
ATOM 1645 O O . VAL B 1 71 ? 15.332 65.928 -8.613 1.00 22.92 71 VAL B O 1
ATOM 1649 N N . ALA B 1 72 ? 15.054 68.077 -8.035 1.00 24.69 72 ALA B N 1
ATOM 1650 C CA . ALA B 1 72 ? 16.503 68.366 -7.963 1.00 23.73 72 ALA B CA 1
ATOM 1651 C C . ALA B 1 72 ? 17.203 67.409 -6.963 1.00 24.39 72 ALA B C 1
ATOM 1652 O O . ALA B 1 72 ? 18.259 66.840 -7.253 1.00 24.33 72 ALA B O 1
ATOM 1654 N N . GLN B 1 73 ? 16.623 67.274 -5.781 1.00 24.68 73 GLN B N 1
ATOM 1655 C CA . GLN B 1 73 ? 17.141 66.349 -4.771 1.00 24.99 73 GLN B CA 1
ATOM 1656 C C . GLN B 1 73 ? 17.136 64.899 -5.226 1.00 24.14 73 GLN B C 1
ATOM 1657 O O . GLN B 1 73 ? 18.084 64.176 -4.949 1.00 24.01 73 GLN B O 1
ATOM 1663 N N . LEU B 1 74 ? 16.052 64.459 -5.871 1.00 22.47 74 LEU B N 1
ATOM 1664 C CA . LEU B 1 74 ? 16.015 63.085 -6.370 1.00 23.02 74 LEU B CA 1
ATOM 1665 C C . LEU B 1 74 ? 17.090 62.838 -7.418 1.00 22.49 74 LEU B C 1
ATOM 1666 O O . LEU B 1 74 ? 17.715 61.769 -7.452 1.00 22.96 74 LEU B O 1
ATOM 1671 N N . CYS B 1 75 ? 17.321 63.831 -8.284 1.00 23.18 75 CYS B N 1
ATOM 1672 C CA . CYS B 1 75 ? 18.351 63.654 -9.306 1.00 23.41 75 CYS B CA 1
ATOM 1673 C C . CYS B 1 75 ? 19.764 63.584 -8.685 1.00 24.04 75 CYS B C 1
ATOM 1674 O O . CYS B 1 75 ? 20.562 62.729 -9.060 1.00 23.40 75 CYS B O 1
ATOM 1677 N N . ASP B 1 76 ? 20.022 64.450 -7.710 1.00 24.45 76 ASP B N 1
ATOM 1678 C CA . ASP B 1 76 ? 21.243 64.382 -6.880 1.00 25.01 76 ASP B CA 1
ATOM 1679 C C . ASP B 1 76 ? 21.342 63.035 -6.150 1.00 24.73 76 ASP B C 1
ATOM 1680 O O . ASP B 1 76 ? 22.405 62.407 -6.108 1.00 24.74 76 ASP B O 1
ATOM 1685 N N . GLU B 1 77 ? 20.232 62.580 -5.585 1.00 24.14 77 GLU B N 1
ATOM 1686 C CA . GLU B 1 77 ? 20.194 61.279 -4.916 1.00 24.23 77 GLU B CA 1
ATOM 1687 C C . GLU B 1 77 ? 20.590 60.117 -5.844 1.00 23.98 77 GLU B C 1
ATOM 1688 O O . GLU B 1 77 ? 21.283 59.215 -5.417 1.00 23.38 77 GLU B O 1
ATOM 1694 N N . ALA B 1 78 ? 20.150 60.147 -7.102 1.00 23.44 78 ALA B N 1
ATOM 1695 C CA . ALA B 1 78 ? 20.552 59.110 -8.073 1.00 24.42 78 ALA B CA 1
ATOM 1696 C C . ALA B 1 78 ? 22.073 59.077 -8.241 1.00 25.15 78 ALA B C 1
ATOM 1697 O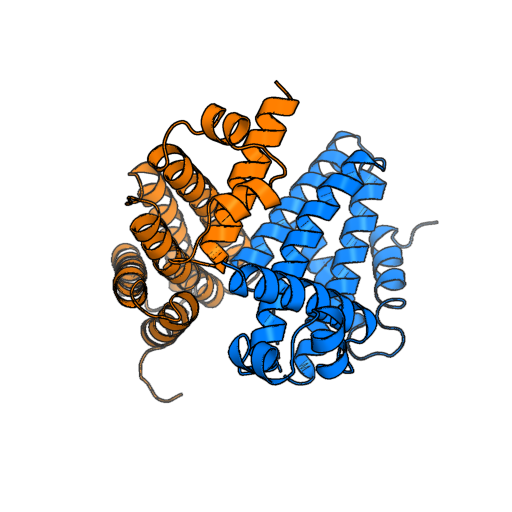 O . ALA B 1 78 ? 22.676 58.007 -8.292 1.00 25.98 78 ALA B O 1
ATOM 1699 N N . ARG B 1 79 ? 22.690 60.256 -8.315 1.00 25.82 79 ARG B N 1
ATOM 1700 C CA . ARG B 1 79 ? 24.157 60.336 -8.432 1.00 26.49 79 ARG B CA 1
ATOM 1701 C C . ARG B 1 79 ? 24.854 59.850 -7.161 1.00 24.75 79 ARG B C 1
ATOM 1702 O O . ARG B 1 79 ? 25.813 59.070 -7.239 1.00 24.89 79 ARG B O 1
ATOM 1710 N N . SER B 1 80 ? 24.343 60.268 -6.003 1.00 24.62 80 SER B N 1
ATOM 1711 C CA . SER B 1 80 ? 24.870 59.800 -4.687 1.00 25.06 80 SER B CA 1
ATOM 1712 C C . SER B 1 80 ? 24.755 58.294 -4.569 1.00 24.65 80 SER B C 1
ATOM 1713 O O . SER B 1 80 ? 25.736 57.590 -4.269 1.00 23.90 80 SER B O 1
ATOM 1716 N N . LEU B 1 81 ? 23.553 57.781 -4.822 1.00 23.76 81 LEU B N 1
ATOM 1717 C CA . LEU B 1 81 ? 23.330 56.333 -4.755 1.00 23.81 81 LEU B CA 1
ATOM 1718 C C . LEU B 1 81 ? 24.245 55.532 -5.691 1.00 23.96 81 LEU B C 1
ATOM 1719 O O . LEU B 1 81 ? 24.796 54.485 -5.284 1.00 24.32 81 LEU B O 1
ATOM 1724 N N . ALA B 1 82 ? 24.415 56.012 -6.916 1.00 24.06 82 ALA B N 1
ATOM 1725 C CA . ALA B 1 82 ? 25.307 55.355 -7.883 1.00 25.60 82 ALA B CA 1
ATOM 1726 C C . ALA B 1 82 ? 26.788 55.352 -7.417 1.00 26.39 82 ALA B C 1
ATOM 1727 O O . ALA B 1 82 ? 27.515 54.399 -7.695 1.00 27.06 82 ALA B O 1
ATOM 1729 N N . ALA B 1 83 ? 27.196 56.398 -6.705 1.00 27.33 83 ALA B N 1
ATOM 1730 C CA . ALA B 1 83 ? 28.573 56.536 -6.200 1.00 27.30 83 ALA B CA 1
ATOM 1731 C C . ALA B 1 83 ? 28.797 55.600 -5.019 1.00 27.83 83 ALA B C 1
ATOM 1732 O O . ALA B 1 83 ? 29.906 55.077 -4.819 1.00 27.96 83 ALA B O 1
ATOM 1734 N N . GLU B 1 84 ? 27.733 55.349 -4.250 1.00 27.37 84 GLU B N 1
ATOM 1735 C CA . GLU B 1 84 ? 27.852 54.697 -2.942 1.00 27.38 84 GLU B CA 1
ATOM 1736 C C . GLU B 1 84 ? 27.400 53.248 -2.840 1.00 26.91 84 GLU B C 1
ATOM 1737 O O . GLU B 1 84 ? 27.619 52.620 -1.813 1.00 28.24 84 GLU B O 1
ATOM 1743 N N . HIS B 1 85 ? 26.736 52.707 -3.872 1.00 26.12 85 HIS B N 1
ATOM 1744 C CA . HIS B 1 85 ? 26.145 51.364 -3.796 1.00 25.55 85 HIS B CA 1
ATOM 1745 C C . HIS B 1 85 ? 26.266 50.662 -5.128 1.00 25.13 85 HIS B C 1
ATOM 1746 O O . HIS B 1 85 ? 26.391 51.329 -6.157 1.00 25.14 85 HIS B O 1
ATOM 1753 N N . PRO B 1 86 ? 26.229 49.321 -5.109 1.00 25.42 86 PRO B N 1
ATOM 1754 C CA . PRO B 1 86 ? 26.235 48.588 -6.364 1.00 26.12 86 PRO B CA 1
ATOM 1755 C C . PRO B 1 86 ? 25.034 49.031 -7.214 1.00 26.35 86 PRO B C 1
ATOM 1756 O O . PRO B 1 86 ? 23.993 49.422 -6.643 1.00 26.13 86 PRO B O 1
ATOM 1760 N N . PRO B 1 87 ? 25.187 48.995 -8.541 1.00 25.84 87 PRO B N 1
ATOM 1761 C CA . PRO B 1 87 ? 24.173 49.487 -9.453 1.00 26.37 87 PRO B CA 1
ATOM 1762 C C . PRO B 1 87 ? 22.753 48.988 -9.188 1.00 25.73 87 PRO B C 1
ATOM 1763 O O . PRO B 1 87 ? 21.829 49.808 -9.238 1.00 25.65 87 PRO B O 1
ATOM 1767 N N . ALA B 1 88 ? 22.563 47.695 -8.912 1.00 25.92 88 ALA B N 1
ATOM 1768 C CA . ALA B 1 88 ? 21.179 47.208 -8.692 1.00 25.90 88 ALA B CA 1
ATOM 1769 C C . ALA B 1 88 ? 20.565 47.831 -7.429 1.00 25.82 88 ALA B C 1
ATOM 1770 O O . ALA B 1 88 ? 19.380 48.219 -7.431 1.00 23.71 88 ALA B O 1
ATOM 1772 N N . THR B 1 89 ? 21.379 47.958 -6.379 1.00 24.37 89 THR B N 1
ATOM 1773 C CA . THR B 1 89 ? 20.958 48.606 -5.138 1.00 25.37 89 THR B CA 1
ATOM 1774 C C . THR B 1 89 ? 20.626 50.073 -5.352 1.00 24.47 89 THR B C 1
ATOM 1775 O O . THR B 1 89 ? 19.602 50.545 -4.847 1.00 23.33 89 THR B O 1
ATOM 1779 N N . ALA B 1 90 ? 21.475 50.790 -6.088 1.00 23.65 90 ALA B N 1
ATOM 1780 C CA . ALA B 1 90 ? 21.210 52.188 -6.399 1.00 23.14 90 ALA B CA 1
ATOM 1781 C C . ALA B 1 90 ? 19.856 52.338 -7.110 1.00 23.48 90 ALA B C 1
ATOM 1782 O O . ALA B 1 90 ? 19.054 53.206 -6.780 1.00 22.15 90 ALA B O 1
ATOM 1784 N N . LEU B 1 91 ? 19.623 51.479 -8.089 1.00 22.16 91 LEU B N 1
ATOM 1785 C CA . LEU B 1 91 ? 18.399 51.555 -8.863 1.00 22.00 91 LEU B CA 1
ATOM 1786 C C . LEU B 1 91 ? 17.173 51.301 -7.992 1.00 21.45 91 LEU B C 1
ATOM 1787 O O . LEU B 1 91 ? 16.200 52.064 -8.061 1.00 21.31 91 LEU B O 1
ATOM 1792 N N . THR B 1 92 ? 17.195 50.239 -7.200 1.00 21.07 92 THR B N 1
ATOM 1793 C CA . THR B 1 92 ? 15.996 49.875 -6.411 1.00 21.52 92 THR B CA 1
ATOM 1794 C C . THR B 1 92 ? 15.729 50.904 -5.335 1.00 22.47 92 THR B C 1
ATOM 1795 O O . THR B 1 92 ? 14.575 51.291 -5.110 1.00 22.40 92 THR B O 1
ATOM 1799 N N . ARG B 1 93 ? 16.786 51.369 -4.666 1.00 21.10 93 ARG B N 1
ATOM 1800 C CA . ARG B 1 93 ? 16.606 52.413 -3.658 1.00 22.97 93 ARG B CA 1
ATOM 1801 C C . ARG B 1 93 ? 16.036 53.689 -4.279 1.00 21.42 93 ARG B C 1
ATOM 1802 O O . ARG B 1 93 ? 15.153 54.335 -3.691 1.00 22.07 93 ARG B O 1
ATOM 1810 N N . TRP B 1 94 ? 16.509 54.0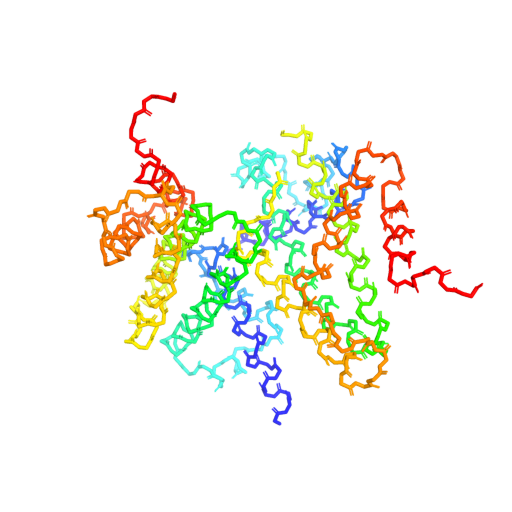24 -5.476 1.00 21.74 94 TRP B N 1
ATOM 1811 C CA . TRP B 1 94 ? 16.092 55.279 -6.103 1.00 21.41 94 TRP B CA 1
ATOM 1812 C C . TRP B 1 94 ? 14.631 55.186 -6.563 1.00 21.42 94 TRP B C 1
ATOM 1813 O O . TRP B 1 94 ? 13.837 56.100 -6.291 1.00 21.71 94 TRP B O 1
ATOM 1824 N N . LEU B 1 95 ? 14.282 54.091 -7.232 1.00 20.45 95 LEU B N 1
ATOM 1825 C CA . LEU B 1 95 ? 12.890 53.870 -7.657 1.00 20.93 95 LEU B CA 1
ATOM 1826 C C . LEU B 1 95 ? 11.923 53.857 -6.468 1.00 20.65 95 LEU B C 1
ATOM 1827 O O . LEU B 1 95 ? 10.805 54.388 -6.571 1.00 20.30 95 LEU B O 1
ATOM 1832 N N . THR B 1 96 ? 12.360 53.292 -5.343 1.00 20.59 96 THR B N 1
ATOM 1833 C CA . THR B 1 96 ? 11.564 53.289 -4.106 1.00 21.62 96 THR B CA 1
ATOM 1834 C C . THR B 1 96 ? 11.327 54.713 -3.604 1.00 21.45 96 THR B C 1
ATOM 1835 O O . THR B 1 96 ? 10.173 55.086 -3.323 1.00 20.00 96 THR B O 1
ATOM 1839 N N . SER B 1 97 ? 12.402 55.504 -3.512 1.00 21.95 97 SER B N 1
ATOM 1840 C CA A SER B 1 97 ? 12.330 56.936 -3.171 0.50 22.13 97 SER B CA 1
ATOM 1841 C CA B SER B 1 97 ? 12.299 56.910 -3.120 0.50 22.58 97 SER B CA 1
ATOM 1842 C C . SER B 1 97 ? 11.364 57.702 -4.049 1.00 22.42 97 SER B C 1
ATOM 1843 O O . SER B 1 97 ? 10.593 58.562 -3.579 1.00 21.74 97 SER B O 1
ATOM 1848 N N . LEU B 1 98 ? 11.420 57.412 -5.347 1.00 22.62 98 LEU B N 1
ATOM 1849 C CA . LEU B 1 98 ? 10.573 58.064 -6.327 1.00 22.67 98 LEU B CA 1
ATOM 1850 C C . LEU B 1 98 ? 9.084 57.760 -6.062 1.00 21.81 98 LEU B C 1
ATOM 1851 O O . LEU B 1 98 ? 8.244 58.677 -6.063 1.00 21.53 98 LEU B O 1
ATOM 1856 N N . ALA B 1 99 ? 8.773 56.479 -5.862 1.00 21.94 99 ALA B N 1
ATOM 1857 C CA . ALA B 1 99 ? 7.395 56.045 -5.542 1.00 22.00 99 ALA B CA 1
ATOM 1858 C C . ALA B 1 99 ? 6.882 56.712 -4.256 1.00 22.19 99 ALA B C 1
ATOM 1859 O O . ALA B 1 99 ? 5.723 57.146 -4.192 1.00 21.25 99 ALA B O 1
ATOM 1861 N N . VAL B 1 100 ? 7.727 56.757 -3.223 1.00 21.40 100 VAL B N 1
ATOM 1862 C CA . VAL B 1 100 ? 7.386 57.421 -1.959 1.00 21.48 100 VAL B CA 1
ATOM 1863 C C . VAL B 1 100 ? 7.105 58.917 -2.177 1.00 21.58 100 VAL B C 1
ATOM 1864 O O . VAL B 1 100 ? 6.071 59.449 -1.723 1.00 22.79 100 VAL B O 1
ATOM 1868 N N . PHE B 1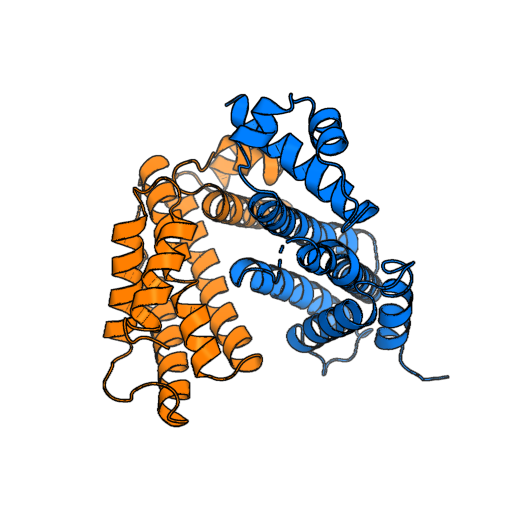 101 ? 8.019 59.593 -2.881 1.00 21.89 101 PHE B N 1
ATOM 1869 C CA . PHE B 1 101 ? 7.829 60.992 -3.286 1.00 22.22 101 PHE B CA 1
ATOM 1870 C C . PHE B 1 101 ? 6.473 61.192 -3.962 1.00 22.32 101 PHE B C 1
ATOM 1871 O O . PHE B 1 101 ? 5.716 62.093 -3.577 1.00 23.29 101 PHE B O 1
ATOM 1879 N N . GLY B 1 102 ? 6.175 60.377 -4.973 1.00 21.79 102 GLY B N 1
ATOM 1880 C CA . GLY B 1 102 ? 4.874 60.485 -5.650 1.00 22.41 102 GLY B CA 1
ATOM 1881 C C . GLY B 1 102 ? 3.715 60.273 -4.673 1.00 23.14 102 GLY B C 1
ATOM 1882 O O . GLY B 1 102 ? 2.735 61.060 -4.672 1.00 24.20 102 GLY B O 1
ATOM 1883 N N . ALA B 1 103 ? 3.812 59.231 -3.851 1.00 22.97 103 ALA B N 1
ATOM 1884 C CA . ALA B 1 103 ? 2.717 58.867 -2.908 1.00 24.29 103 ALA B CA 1
ATOM 1885 C C . ALA B 1 103 ? 2.385 60.005 -1.925 1.00 26.02 103 ALA B C 1
ATOM 1886 O O . ALA B 1 103 ? 1.214 60.388 -1.796 1.00 26.26 103 ALA B O 1
ATOM 1888 N N . VAL B 1 104 ? 3.395 60.565 -1.263 1.00 26.84 104 VAL B N 1
ATOM 1889 C CA . VAL B 1 104 ? 3.132 61.602 -0.245 1.00 29.70 104 VAL B CA 1
ATOM 1890 C C . VAL B 1 104 ? 2.869 62.982 -0.882 1.00 31.20 104 VAL B C 1
ATOM 1891 O O . VAL B 1 104 ? 2.045 63.745 -0.405 1.00 30.77 104 VAL B O 1
ATOM 1895 N N . THR B 1 105 ? 3.532 63.269 -1.998 1.00 33.17 105 THR B N 1
ATOM 1896 C CA . THR B 1 105 ? 3.356 64.549 -2.713 1.00 34.88 105 THR B CA 1
ATOM 1897 C C . THR B 1 105 ? 1.971 64.746 -3.370 1.00 36.41 105 THR B C 1
ATOM 1898 O O . THR B 1 105 ? 1.431 65.854 -3.316 1.00 35.80 105 THR B O 1
ATOM 1902 N N . ARG B 1 106 ? 1.392 63.680 -3.945 1.00 36.22 106 ARG B N 1
ATOM 1903 C CA . ARG B 1 106 ? 0.019 63.672 -4.439 1.00 38.66 106 ARG B CA 1
ATOM 1904 C C . ARG B 1 106 ? -1.019 63.940 -3.332 1.00 39.24 106 ARG B C 1
ATOM 1905 O O . ARG B 1 106 ? -1.984 64.686 -3.515 1.00 38.47 106 ARG B O 1
ATOM 1913 N N . GLY B 1 107 ? -0.826 63.318 -2.185 1.00 39.95 107 GLY B N 1
ATOM 1914 C CA . GLY B 1 107 ? -1.735 63.524 -1.065 1.00 41.42 107 GLY B CA 1
ATOM 1915 C C . GLY B 1 107 ? -1.666 64.973 -0.624 1.00 42.40 107 GLY B C 1
ATOM 1916 O O . GLY B 1 107 ? -2.701 65.614 -0.413 1.00 42.62 107 GLY B O 1
ATOM 1917 N N . ALA B 1 108 ? -0.446 65.491 -0.487 1.00 42.54 108 ALA B N 1
ATOM 1918 C CA . ALA B 1 108 ? -0.256 66.895 -0.159 1.00 43.97 108 ALA B CA 1
ATOM 1919 C C . ALA B 1 108 ? -0.921 67.777 -1.211 1.00 45.24 108 ALA B C 1
ATOM 1920 O O . ALA B 1 108 ? -1.722 68.655 -0.869 1.00 45.25 108 ALA B O 1
ATOM 1922 N N . ALA B 1 109 ? -0.594 67.550 -2.480 1.00 46.07 109 ALA B N 1
ATOM 1923 C CA . ALA B 1 109 ? -1.160 68.372 -3.553 1.00 48.21 109 ALA B CA 1
ATOM 1924 C C . ALA B 1 109 ? -2.696 68.313 -3.602 1.00 49.75 109 ALA B C 1
ATOM 1925 O O . ALA B 1 109 ? -3.335 69.312 -3.906 1.00 50.17 109 ALA B O 1
ATOM 1927 N N . ARG B 1 110 ? -3.280 67.159 -3.270 1.00 51.78 110 ARG B N 1
ATOM 1928 C CA . ARG B 1 110 ? -4.744 66.994 -3.250 1.00 53.54 110 ARG B CA 1
ATOM 1929 C C . ARG B 1 110 ? -5.404 67.766 -2.098 1.00 54.69 110 ARG B C 1
ATOM 1930 O O . ARG B 1 110 ? -6.458 68.393 -2.279 1.00 55.26 110 ARG B O 1
ATOM 1938 N N . SER B 1 111 ? -4.786 67.725 -0.925 1.00 55.74 111 SER B N 1
ATOM 1939 C CA . SER B 1 111 ? -5.350 68.383 0.241 1.00 56.91 111 SER B CA 1
ATOM 1940 C C . SER B 1 111 ? -5.140 69.891 0.166 1.00 57.46 111 SER B C 1
ATOM 1941 O O . SER B 1 111 ? -6.008 70.669 0.572 1.00 57.54 111 SER B O 1
ATOM 1944 N N . LEU B 1 112 ? -3.991 70.302 -0.357 1.00 57.70 112 LEU B N 1
ATOM 1945 C CA . LEU B 1 112 ? -3.639 71.713 -0.372 1.00 58.39 112 LEU B CA 1
ATOM 1946 C C . LEU B 1 112 ? -4.307 72.467 -1.524 1.00 58.93 112 LEU B C 1
ATOM 1947 O O . LEU B 1 112 ? -4.476 73.683 -1.449 1.00 59.26 112 LEU B O 1
ATOM 1952 N N . LEU B 1 113 ? -4.701 71.744 -2.571 1.00 59.32 113 LEU B N 1
ATOM 1953 C CA . LEU B 1 113 ? -5.460 72.333 -3.679 1.00 60.05 113 LEU B CA 1
ATOM 1954 C C . LEU B 1 113 ? -6.921 71.871 -3.651 1.00 60.27 113 LEU B C 1
ATOM 1955 O O . LEU B 1 113 ? -7.306 70.930 -4.363 1.00 60.64 113 LEU B O 1
ATOM 1960 N N . ALA B 1 122 ? -1.082 70.035 -9.331 1.00 43.71 122 ALA B N 1
ATOM 1961 C CA . ALA B 1 122 ? -1.006 68.699 -8.737 1.00 43.56 122 ALA B CA 1
ATOM 1962 C C . ALA B 1 122 ? -0.082 67.689 -9.455 1.00 43.22 122 ALA B C 1
ATOM 1963 O O . ALA B 1 122 ? 0.221 66.627 -8.878 1.00 44.12 122 ALA B O 1
ATOM 1965 N N . ALA B 1 123 ? 0.335 68.003 -10.692 1.00 41.93 123 ALA B N 1
ATOM 1966 C CA . ALA B 1 123 ? 1.174 67.117 -11.536 1.00 39.92 123 ALA B CA 1
ATOM 1967 C C . ALA B 1 123 ? 2.585 67.704 -11.805 1.00 38.84 123 ALA B C 1
ATOM 1968 O O . ALA B 1 123 ? 2.777 68.923 -11.716 1.00 37.46 123 ALA B O 1
ATOM 1970 N N . LEU B 1 124 ? 3.565 66.841 -12.114 1.00 37.07 124 LEU B N 1
ATOM 1971 C CA . LEU B 1 124 ? 4.917 67.323 -12.422 1.00 35.59 124 LEU B CA 1
ATOM 1972 C C . LEU B 1 124 ? 4.944 68.000 -13.783 1.00 34.65 124 LEU B C 1
ATOM 1973 O O . LEU B 1 124 ? 4.322 67.521 -14.727 1.00 34.08 124 LEU B O 1
ATOM 1978 N N . ASP B 1 125 ? 5.691 69.092 -13.889 1.00 33.36 125 ASP B N 1
ATOM 1979 C CA . ASP B 1 125 ? 5.854 69.735 -15.187 1.00 33.11 125 ASP B CA 1
ATOM 1980 C C . ASP B 1 125 ? 6.753 68.886 -16.086 1.00 32.50 125 ASP B C 1
ATOM 1981 O O . ASP B 1 125 ? 7.314 67.865 -15.639 1.00 32.65 125 ASP B O 1
ATOM 1986 N N . SER B 1 126 ? 6.859 69.282 -17.349 1.00 31.54 126 SER B N 1
ATOM 1987 C CA . SER B 1 126 ? 7.608 68.526 -18.344 1.00 31.07 126 SER B CA 1
ATOM 1988 C C . SER B 1 126 ? 9.116 68.432 -18.077 1.00 29.82 126 SER B C 1
ATOM 1989 O O . SER B 1 126 ? 9.696 67.371 -18.277 1.00 28.76 126 SER B O 1
ATOM 1992 N N . ARG B 1 127 ? 9.735 69.523 -17.593 1.00 28.93 127 ARG B N 1
ATOM 1993 C CA . ARG B 1 127 ? 11.159 69.524 -17.236 1.00 28.85 127 ARG B CA 1
ATOM 1994 C C . ARG B 1 127 ? 11.454 68.503 -16.109 1.00 27.96 127 ARG B C 1
ATOM 1995 O O . ARG B 1 127 ? 12.409 67.753 -16.191 1.00 27.42 127 ARG B O 1
ATOM 2003 N N . CYS B 1 128 ? 10.602 68.489 -15.087 1.00 27.66 128 CYS B N 1
ATOM 2004 C CA . CYS B 1 128 ? 10.720 67.541 -13.972 1.00 27.84 128 CYS B CA 1
ATOM 2005 C C . CYS B 1 128 ? 10.616 66.096 -14.427 1.00 26.84 128 CYS B C 1
ATOM 2006 O O . CYS B 1 128 ? 11.423 65.271 -14.028 1.00 27.14 128 CYS B O 1
ATOM 2009 N N . GLU B 1 129 ? 9.626 65.785 -15.271 1.00 25.67 129 GLU B N 1
ATOM 2010 C CA . GLU B 1 129 ? 9.505 64.446 -15.835 1.00 26.13 129 GLU B CA 1
ATOM 2011 C C . GLU B 1 129 ? 10.718 64.065 -16.653 1.00 25.75 129 GLU B C 1
ATOM 2012 O O . GLU B 1 129 ? 11.186 62.933 -16.571 1.00 24.67 129 GLU B O 1
ATOM 2018 N N . GLN B 1 130 ? 11.264 65.034 -17.397 1.00 25.71 130 GLN B N 1
ATOM 2019 C CA . GLN B 1 130 ? 12.464 64.806 -18.206 1.00 27.39 130 GLN B CA 1
ATOM 2020 C C . GLN B 1 130 ? 13.674 64.512 -17.322 1.00 26.01 130 GLN B C 1
ATOM 2021 O O . GLN B 1 130 ? 14.418 63.579 -17.579 1.00 25.19 130 GLN B O 1
ATOM 2027 N N . LEU B 1 131 ? 13.841 65.295 -16.256 1.00 25.87 131 LEU B N 1
ATOM 2028 C CA . LEU B 1 131 ? 14.979 65.093 -15.355 1.00 25.81 131 LEU B CA 1
ATOM 2029 C C . LEU B 1 131 ? 14.898 63.727 -14.669 1.00 25.27 131 LEU B C 1
ATOM 2030 O O . LEU B 1 131 ? 15.896 63.012 -14.580 1.00 24.37 131 LEU B O 1
ATOM 2035 N N . LEU B 1 132 ? 13.717 63.365 -14.174 1.00 25.42 132 LEU B N 1
ATOM 2036 C CA . LEU B 1 132 ? 13.546 62.055 -13.517 1.00 24.44 132 LEU B CA 1
ATOM 2037 C C . LEU B 1 132 ? 13.774 60.911 -14.492 1.00 25.27 132 LEU B C 1
ATOM 2038 O O . LEU B 1 132 ? 14.384 59.890 -14.154 1.00 24.52 132 LEU B O 1
ATOM 2043 N N . THR B 1 133 ? 13.279 61.077 -15.713 1.00 25.99 133 THR B N 1
ATOM 2044 C CA . THR B 1 133 ? 13.484 60.067 -16.755 1.00 27.72 133 THR B CA 1
ATOM 2045 C C . THR B 1 133 ? 14.969 59.805 -17.047 1.00 28.16 133 THR B C 1
ATOM 2046 O O . THR B 1 133 ? 15.371 58.644 -17.108 1.00 28.41 133 THR B O 1
ATOM 2050 N N . GLU B 1 134 ? 15.757 60.874 -17.225 1.00 28.74 134 GLU B N 1
ATOM 2051 C CA . GLU B 1 134 ? 17.214 60.791 -17.397 1.00 29.60 134 GLU B CA 1
ATOM 2052 C C . GLU B 1 134 ? 17.883 60.034 -16.239 1.00 27.81 134 GLU B C 1
ATOM 2053 O O . GLU B 1 134 ? 18.720 59.154 -16.441 1.00 26.59 134 GLU B O 1
ATOM 2059 N N . ALA B 1 135 ? 17.520 60.417 -15.019 1.00 27.72 135 ALA B N 1
ATOM 2060 C CA . ALA B 1 135 ? 18.112 59.834 -13.809 1.00 26.64 135 ALA B CA 1
ATOM 2061 C C . ALA B 1 135 ? 17.824 58.350 -13.749 1.00 25.96 135 ALA B C 1
ATOM 2062 O O . ALA B 1 135 ? 18.725 57.548 -13.514 1.00 25.42 135 ALA B O 1
ATOM 2064 N N . GLY B 1 136 ? 16.554 57.978 -13.965 1.00 25.49 136 GLY B N 1
ATOM 2065 C CA . GLY B 1 136 ? 16.137 56.574 -13.944 1.00 25.60 136 GLY B CA 1
ATOM 2066 C C . GLY B 1 136 ? 16.807 55.749 -15.049 1.00 25.95 136 GLY B C 1
ATOM 2067 O O . GLY B 1 136 ? 17.268 54.633 -14.799 1.00 25.34 136 GLY B O 1
ATOM 2068 N N . ALA B 1 137 ? 16.842 56.301 -16.271 1.00 26.28 137 ALA B N 1
ATOM 2069 C CA . ALA B 1 137 ? 17.454 55.635 -17.431 1.00 26.38 137 ALA B CA 1
ATOM 2070 C C . ALA B 1 137 ? 18.938 55.379 -17.172 1.00 27.07 137 ALA B C 1
ATOM 2071 O O . ALA B 1 137 ? 19.430 54.298 -17.468 1.00 26.26 137 ALA B O 1
ATOM 2073 N N . ASP B 1 138 ? 19.623 56.364 -16.576 1.00 27.29 138 ASP B N 1
ATOM 2074 C CA . ASP B 1 138 ? 21.045 56.220 -16.271 1.00 27.83 138 ASP B CA 1
ATOM 2075 C C . ASP B 1 138 ? 21.266 55.106 -15.245 1.00 26.56 138 ASP B C 1
ATOM 2076 O O . ASP B 1 138 ? 22.136 54.248 -15.450 1.00 25.50 138 ASP B O 1
ATOM 2081 N N . LEU B 1 139 ? 20.476 55.096 -14.156 1.00 24.44 139 LEU B N 1
ATOM 2082 C CA . LEU B 1 139 ? 20.578 54.021 -13.170 1.00 24.01 139 LEU B CA 1
ATOM 2083 C C . LEU B 1 139 ? 20.271 52.650 -13.753 1.00 24.56 139 LEU B C 1
ATOM 2084 O O . LEU B 1 139 ? 20.925 51.664 -13.406 1.00 24.91 139 LEU B O 1
ATOM 2089 N N . LEU B 1 140 ? 19.260 52.562 -14.613 1.00 25.00 140 LEU B N 1
ATOM 2090 C CA . LEU B 1 140 ? 18.869 51.221 -15.100 1.00 25.75 140 LEU B CA 1
ATOM 2091 C C . LEU B 1 140 ? 19.983 50.676 -15.999 1.00 25.88 140 LEU B C 1
ATOM 2092 O O . LEU B 1 140 ? 20.335 49.486 -15.921 1.00 25.46 140 LEU B O 1
ATOM 2097 N N . ALA B 1 141 ? 20.498 51.551 -16.856 1.00 27.01 141 ALA B N 1
ATOM 2098 C CA . ALA B 1 141 ? 21.508 51.156 -17.831 1.00 28.27 141 ALA B CA 1
ATOM 2099 C C . ALA B 1 141 ? 22.744 50.602 -17.123 1.00 28.97 141 ALA B C 1
ATOM 2100 O O . ALA B 1 141 ? 23.237 49.522 -17.483 1.00 29.38 141 ALA B O 1
ATOM 2102 N N . ARG B 1 142 ? 23.200 51.285 -16.072 1.00 29.42 142 ARG B N 1
ATOM 2103 C CA . ARG B 1 142 ? 24.351 50.799 -15.292 1.00 30.06 142 ARG B CA 1
ATOM 2104 C C . ARG B 1 142 ? 24.118 49.426 -14.677 1.00 29.56 142 ARG B C 1
ATOM 2105 O O . ARG B 1 142 ? 25.021 48.611 -14.638 1.00 29.86 142 ARG B O 1
ATOM 2113 N N . ALA B 1 143 ? 22.904 49.167 -14.187 1.00 28.63 143 ALA B N 1
ATOM 2114 C CA . ALA B 1 143 ? 22.593 47.877 -13.570 1.00 28.16 143 ALA B CA 1
ATOM 2115 C C . ALA B 1 143 ? 22.396 46.763 -14.583 1.00 28.59 143 ALA B C 1
ATOM 2116 O O . ALA B 1 143 ? 22.646 45.584 -14.283 1.00 28.98 143 ALA B O 1
ATOM 2118 N N . GLN B 1 144 ? 21.906 47.111 -15.764 1.00 28.88 144 GLN B N 1
ATOM 2119 C CA . GLN B 1 144 ? 21.751 46.095 -16.807 1.00 30.80 144 GLN B CA 1
ATOM 2120 C C . GLN B 1 144 ? 23.134 45.775 -17.387 1.00 32.36 144 GLN B C 1
ATOM 2121 O O . GLN B 1 144 ? 23.413 44.644 -17.740 1.00 32.77 144 GLN B O 1
ATOM 2127 N N . GLU B 1 145 ? 23.978 46.793 -17.481 1.00 34.51 145 GLU B N 1
ATOM 2128 C CA . GLU B 1 145 ? 25.332 46.631 -18.014 1.00 36.74 145 GLU B CA 1
ATOM 2129 C C . GLU B 1 145 ? 26.190 45.670 -17.210 1.00 37.83 145 GLU B C 1
ATOM 2130 O O . GLU B 1 145 ? 26.993 44.941 -17.790 1.00 38.80 145 GLU B O 1
ATOM 2136 N N . ASP B 1 146 ? 26.040 45.660 -15.889 1.00 38.35 146 ASP B N 1
ATOM 2137 C CA . ASP B 1 146 ? 26.813 44.713 -15.082 1.00 39.11 146 ASP B CA 1
ATOM 2138 C C . ASP B 1 146 ? 26.062 43.410 -14.825 1.00 37.94 146 ASP B C 1
ATOM 2139 O O . ASP B 1 146 ? 26.486 42.579 -14.019 1.00 38.68 146 ASP B O 1
ATOM 2144 N N . GLY B 1 147 ? 24.932 43.246 -15.514 1.00 36.99 147 GLY B N 1
ATOM 2145 C CA . GLY B 1 147 ? 24.164 42.00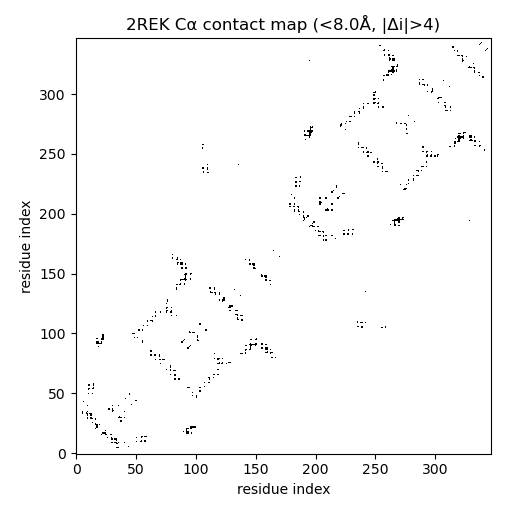0 -15.480 1.00 35.16 147 GLY B CA 1
ATOM 2146 C C . GLY B 1 147 ? 23.450 41.642 -14.193 1.00 34.40 147 GLY B C 1
ATOM 2147 O O . GLY B 1 147 ? 23.099 40.476 -13.991 1.00 34.40 147 GLY B O 1
ATOM 2148 N N . THR B 1 148 ? 23.236 42.626 -13.316 1.00 32.82 148 THR B N 1
ATOM 2149 C CA . THR B 1 148 ? 22.558 42.388 -12.048 1.00 32.40 148 THR B CA 1
ATOM 2150 C C . THR B 1 148 ? 21.058 42.683 -12.115 1.00 32.10 148 THR B C 1
ATOM 2151 O O . THR B 1 148 ? 20.297 42.220 -11.269 1.00 33.08 148 THR B O 1
ATOM 2155 N N . VAL B 1 149 ? 20.646 43.416 -13.141 1.00 30.82 149 VAL B N 1
ATOM 2156 C CA . VAL B 1 149 ? 19.229 43.659 -13.396 1.00 30.28 149 VAL B CA 1
ATOM 2157 C C . VAL B 1 149 ? 18.889 43.152 -14.798 1.00 30.59 149 VAL B C 1
ATOM 2158 O O . VAL B 1 149 ? 19.666 43.364 -15.748 1.00 30.27 149 VAL B O 1
ATOM 2162 N N . ARG B 1 150 ? 17.737 42.474 -14.910 1.00 31.31 150 ARG B N 1
ATOM 2163 C CA . ARG B 1 150 ? 17.222 41.955 -16.183 1.00 31.06 150 ARG B CA 1
ATOM 2164 C C . ARG B 1 150 ? 17.333 42.970 -17.325 1.00 32.31 150 ARG B C 1
ATOM 2165 O O . ARG B 1 150 ? 17.028 44.152 -17.161 1.00 31.74 150 ARG B O 1
ATOM 2173 N N . ASP B 1 151 ? 17.793 42.500 -18.484 1.00 32.30 151 ASP B N 1
ATOM 2174 C CA . ASP B 1 151 ? 18.053 43.395 -19.601 1.00 34.01 151 ASP B CA 1
ATOM 2175 C C . ASP B 1 151 ? 16.837 43.662 -20.492 1.00 33.06 151 ASP B C 1
ATOM 2176 O O . ASP B 1 151 ? 16.949 44.392 -21.476 1.00 33.30 151 ASP B O 1
ATOM 2181 N N . ASP B 1 152 ? 15.693 43.061 -20.161 1.00 32.83 152 ASP B N 1
ATOM 2182 C CA . ASP B 1 152 ? 14.504 43.132 -21.022 1.00 33.62 152 ASP B CA 1
ATOM 2183 C C . ASP B 1 152 ? 13.491 44.225 -20.631 1.00 33.59 152 ASP B C 1
ATOM 2184 O O . ASP B 1 152 ? 12.450 44.376 -21.273 1.00 35.97 152 ASP B O 1
ATOM 2189 N N . VAL B 1 153 ? 13.797 44.996 -19.601 1.00 31.16 153 VAL B N 1
ATOM 2190 C CA . VAL B 1 153 ? 12.875 46.033 -19.166 1.00 29.86 153 VAL B CA 1
ATOM 2191 C C . VAL B 1 153 ? 13.405 47.375 -19.580 1.00 28.70 153 VAL B C 1
ATOM 2192 O O . VAL B 1 153 ? 14.611 47.543 -19.777 1.00 28.89 153 VAL B O 1
ATOM 2196 N N . THR B 1 154 ? 12.501 48.330 -19.730 1.00 27.20 154 THR B N 1
ATOM 2197 C CA . THR B 1 154 ? 12.890 49.664 -20.126 1.00 26.79 154 THR B CA 1
ATOM 2198 C C . THR B 1 154 ? 12.774 50.639 -18.965 1.00 26.49 154 THR B C 1
ATOM 2199 O O . THR B 1 154 ? 12.015 50.399 -18.023 1.00 26.62 154 THR B O 1
ATOM 2203 N N . ALA B 1 155 ? 13.460 51.768 -19.090 1.00 26.55 155 ALA B N 1
ATOM 2204 C CA . ALA B 1 155 ? 13.344 52.849 -18.114 1.00 26.66 155 ALA B CA 1
ATOM 2205 C C . ALA B 1 155 ? 11.910 53.361 -18.007 1.00 26.72 155 ALA B C 1
ATOM 2206 O O . ALA B 1 155 ? 11.434 53.583 -16.894 1.00 26.36 155 ALA B O 1
ATOM 2208 N N . LEU B 1 156 ? 11.222 53.526 -19.146 1.00 25.15 156 LEU B N 1
ATOM 2209 C CA . LEU B 1 156 ? 9.822 53.947 -19.141 1.00 26.16 156 LEU B CA 1
ATOM 2210 C C . LEU B 1 156 ? 8.962 52.991 -18.322 1.00 25.09 156 LEU B C 1
ATOM 2211 O O . LEU B 1 156 ? 8.146 53.419 -17.514 1.00 24.08 156 LEU B O 1
ATOM 2216 N N . GLU B 1 157 ? 9.148 51.697 -18.525 1.00 24.26 157 GLU B N 1
ATOM 2217 C CA . GLU B 1 157 ? 8.396 50.699 -17.737 1.00 24.51 157 GLU B CA 1
ATOM 2218 C C . GLU B 1 157 ? 8.598 50.821 -16.204 1.00 24.00 157 GLU B C 1
ATOM 2219 O O . GLU B 1 157 ? 7.642 50.727 -15.409 1.00 23.90 157 GLU B O 1
ATOM 2225 N N . LEU B 1 158 ? 9.836 51.015 -15.783 1.00 23.13 158 LEU B N 1
ATOM 2226 C CA . LEU B 1 158 ? 10.095 51.082 -14.345 1.00 22.51 158 LEU B CA 1
ATOM 2227 C C . LEU B 1 158 ? 9.567 52.393 -13.756 1.00 22.50 158 LEU B C 1
ATOM 2228 O O . LEU B 1 158 ? 9.019 52.407 -12.643 1.00 22.43 158 LEU B O 1
ATOM 2233 N N . LEU B 1 159 ? 9.729 53.478 -14.508 1.00 22.35 159 LEU B N 1
ATOM 2234 C CA . LEU B 1 159 ? 9.196 54.781 -14.114 1.00 23.55 159 LEU B CA 1
ATOM 2235 C C . LEU B 1 159 ? 7.663 54.743 -14.026 1.00 23.92 159 LEU B C 1
ATOM 2236 O O . LEU B 1 159 ? 7.072 55.309 -13.107 1.00 23.14 159 LEU B O 1
ATOM 2241 N N . SER B 1 160 ? 7.040 54.044 -14.978 1.00 23.43 160 SER B N 1
ATOM 2242 C CA . SER B 1 160 ? 5.580 53.859 -14.989 1.00 25.29 160 SER B CA 1
ATOM 2243 C C . SER B 1 160 ? 5.145 53.069 -13.776 1.00 24.71 160 SER B C 1
ATOM 2244 O O . SER B 1 160 ? 4.122 53.407 -13.152 1.00 25.69 160 SER B O 1
ATOM 2247 N N . LEU B 1 161 ? 5.920 52.046 -13.412 1.00 25.03 161 LEU B N 1
ATOM 2248 C CA . LEU B 1 161 ? 5.606 51.282 -12.198 1.00 25.24 161 LEU B CA 1
ATOM 2249 C C . LEU B 1 161 ? 5.698 52.141 -10.915 1.00 24.73 161 LEU B C 1
ATOM 2250 O O . LEU B 1 161 ? 4.818 52.072 -10.041 1.00 23.84 161 LEU B O 1
ATOM 2255 N N . ALA B 1 162 ? 6.765 52.929 -10.794 1.00 23.71 162 ALA B N 1
ATOM 2256 C CA . ALA B 1 162 ? 6.909 53.821 -9.626 1.00 23.60 162 ALA B CA 1
ATOM 2257 C C . ALA B 1 162 ? 5.743 54.805 -9.595 1.00 24.19 162 ALA B C 1
ATOM 2258 O O . ALA B 1 162 ? 5.115 54.994 -8.554 1.00 23.97 162 ALA B O 1
ATOM 2260 N N . ASN B 1 163 ? 5.437 55.402 -10.749 1.00 24.58 163 ASN B N 1
ATOM 2261 C CA . ASN B 1 163 ? 4.334 56.340 -10.847 1.00 26.67 163 ASN B CA 1
ATOM 2262 C C . ASN B 1 163 ? 3.017 55.671 -10.489 1.00 27.04 163 ASN B C 1
ATOM 2263 O O . ASN B 1 163 ? 2.239 56.215 -9.711 1.00 27.25 163 ASN B O 1
ATOM 2268 N N . ALA B 1 164 ? 2.782 54.472 -11.018 1.00 27.48 164 ALA B N 1
ATOM 2269 C CA . ALA B 1 164 ? 1.550 53.754 -10.728 1.00 28.03 164 ALA B CA 1
ATOM 2270 C C . ALA B 1 164 ? 1.419 53.438 -9.223 1.00 27.60 164 ALA B C 1
ATOM 2271 O O . ALA B 1 164 ? 0.311 53.568 -8.638 1.00 26.61 164 ALA B O 1
ATOM 2273 N N . VAL B 1 165 ? 2.529 53.038 -8.593 1.00 25.46 165 VAL B N 1
ATOM 2274 C CA . VAL B 1 165 ? 2.523 52.751 -7.158 1.00 25.08 165 VAL B CA 1
ATOM 2275 C C . VAL B 1 165 ? 2.185 54.034 -6.366 1.00 24.87 165 VAL B C 1
ATOM 2276 O O . VAL B 1 165 ? 1.402 53.993 -5.399 1.00 23.97 165 VAL B O 1
ATOM 2280 N N . SER B 1 166 ? 2.760 55.164 -6.777 1.00 24.51 166 SER B N 1
ATOM 2281 C CA . SER B 1 166 ? 2.396 56.463 -6.186 1.00 25.45 166 SER B CA 1
ATOM 2282 C C . SER B 1 166 ? 0.879 56.712 -6.224 1.00 26.46 166 SER B C 1
ATOM 2283 O O . SER B 1 166 ? 0.274 57.069 -5.212 1.00 25.80 166 SER B O 1
ATOM 2286 N N . LEU B 1 167 ? 0.283 56.502 -7.400 1.00 27.11 167 LEU B N 1
ATOM 2287 C CA . LEU B 1 167 ? -1.187 56.649 -7.569 1.00 28.57 167 LEU B CA 1
ATOM 2288 C C . LEU B 1 167 ? -1.955 55.705 -6.648 1.00 28.26 167 LEU B C 1
ATOM 2289 O O . LEU B 1 167 ? -2.963 56.117 -6.028 1.00 29.08 167 LEU B O 1
ATOM 2294 N N . ALA B 1 168 ? -1.509 54.455 -6.561 1.00 27.33 168 ALA B N 1
ATOM 2295 C CA . ALA B 1 168 ? -2.154 53.449 -5.680 1.00 28.43 168 ALA B CA 1
ATOM 2296 C C . ALA B 1 168 ? -2.006 53.739 -4.168 1.00 28.80 168 ALA B C 1
ATOM 2297 O O . ALA B 1 168 ? -2.866 53.355 -3.350 1.00 28.58 168 ALA B O 1
ATOM 2299 N N . ALA B 1 169 ? -0.917 54.406 -3.794 1.00 27.32 169 ALA B N 1
ATOM 2300 C CA . ALA B 1 169 ? -0.602 54.608 -2.380 1.00 27.21 169 ALA B CA 1
ATOM 2301 C C . ALA B 1 169 ? -1.140 55.933 -1.812 1.00 27.46 169 ALA B C 1
ATOM 2302 O O . ALA B 1 169 ? -1.191 56.099 -0.590 1.00 27.02 169 ALA B O 1
ATOM 2304 N N . GLU B 1 170 ? -1.461 56.878 -2.688 1.00 28.43 170 GLU B N 1
ATOM 2305 C CA . GLU B 1 170 ? -1.673 58.258 -2.240 1.00 29.99 170 GLU B CA 1
ATOM 2306 C C . GLU B 1 170 ? -2.904 58.452 -1.340 1.00 30.21 170 GLU B C 1
ATOM 2307 O O . GLU B 1 170 ? -2.901 59.354 -0.515 1.00 29.30 170 GLU B O 1
ATOM 2313 N N . HIS B 1 171 ? -3.930 57.614 -1.505 1.00 30.76 171 HIS B N 1
ATOM 2314 C CA . HIS B 1 171 ? -5.156 57.734 -0.697 1.00 32.69 171 HIS B CA 1
ATOM 2315 C C . HIS B 1 171 ? -5.161 56.810 0.517 1.00 32.45 171 HIS B C 1
ATOM 2316 O O . HIS B 1 171 ? -6.204 56.662 1.163 1.00 33.83 171 HIS B O 1
ATOM 2323 N N . THR B 1 172 ? -4.023 56.195 0.829 1.00 30.83 172 THR B N 1
ATOM 2324 C CA . THR B 1 172 ? -3.906 55.259 1.942 1.00 30.01 172 THR B CA 1
ATOM 2325 C C . THR B 1 172 ? -3.491 56.051 3.179 1.00 30.74 172 THR B C 1
ATOM 2326 O O . THR B 1 172 ? -2.990 57.176 3.040 1.00 31.22 172 THR B O 1
ATOM 2330 N N . PRO B 1 173 ? -3.719 55.488 4.378 1.00 30.62 173 PRO B N 1
ATOM 2331 C CA . PRO B 1 173 ? -3.404 56.186 5.618 1.00 30.93 173 PRO B CA 1
ATOM 2332 C C . PRO B 1 173 ? -1.911 56.235 5.900 1.00 31.57 173 PRO B C 1
ATOM 2333 O O . PRO B 1 173 ? -1.452 57.070 6.687 1.00 32.77 173 PRO B O 1
ATOM 2337 N N . ASP B 1 174 ? -1.153 55.353 5.257 1.00 30.34 174 ASP B N 1
ATOM 2338 C CA . ASP B 1 174 ? 0.264 55.281 5.525 1.00 29.65 174 ASP B CA 1
ATOM 2339 C C . 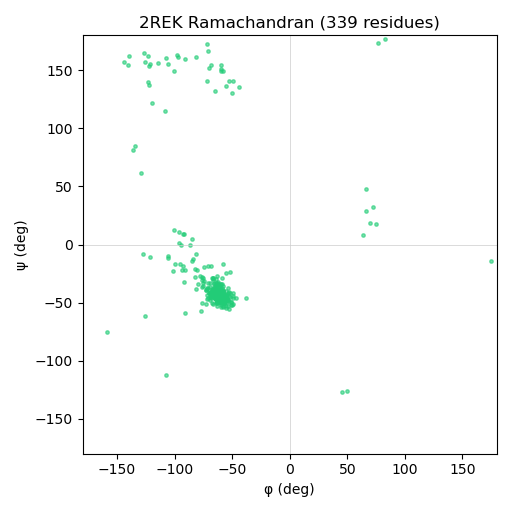ASP B 1 174 ? 1.014 55.333 4.191 1.00 27.91 174 ASP B C 1
ATOM 2340 O O . ASP B 1 174 ? 1.677 54.365 3.828 1.00 26.71 174 ASP B O 1
ATOM 2345 N N . ALA B 1 175 ? 0.848 56.431 3.460 1.00 26.24 175 ALA B N 1
ATOM 2346 C CA . ALA B 1 175 ? 1.203 56.457 2.028 1.00 25.88 175 ALA B CA 1
ATOM 2347 C C . ALA B 1 175 ? 2.684 56.079 1.758 1.00 25.73 175 ALA B C 1
ATOM 2348 O O . ALA B 1 175 ? 2.986 55.284 0.845 1.00 24.30 175 ALA B O 1
ATOM 2350 N N . ALA B 1 176 ? 3.605 56.640 2.544 1.00 25.65 176 ALA B N 1
ATOM 2351 C CA . ALA B 1 176 ? 5.029 56.299 2.382 1.00 26.13 176 ALA B CA 1
ATOM 2352 C C . ALA B 1 176 ? 5.305 54.800 2.613 1.00 26.86 176 ALA B C 1
ATOM 2353 O O . ALA B 1 176 ? 5.981 54.163 1.801 1.00 26.34 176 ALA B O 1
ATOM 2355 N N . HIS B 1 177 ? 4.747 54.221 3.673 1.00 26.08 177 HIS B N 1
ATOM 2356 C CA . HIS B 1 177 ? 4.908 52.778 3.916 1.00 27.52 177 HIS B CA 1
ATOM 2357 C C . HIS B 1 177 ? 4.230 51.943 2.824 1.00 26.49 177 HIS B C 1
ATOM 2358 O O . HIS B 1 177 ? 4.761 50.918 2.409 1.00 27.09 177 HIS B O 1
ATOM 2365 N N . HIS B 1 178 ? 3.063 52.379 2.372 1.00 25.03 178 HIS B N 1
ATOM 2366 C CA . HIS B 1 178 ? 2.321 51.602 1.359 1.00 25.14 178 HIS B CA 1
ATOM 2367 C C . HIS B 1 178 ? 3.151 51.537 0.061 1.00 24.23 178 HIS B C 1
ATOM 2368 O O . HIS B 1 178 ? 3.289 50.477 -0.570 1.00 23.28 178 HIS B O 1
ATOM 2375 N N . ALA B 1 179 ? 3.681 52.685 -0.343 1.00 23.39 179 ALA B N 1
ATOM 2376 C CA . ALA B 1 179 ? 4.497 52.765 -1.559 1.00 24.11 179 ALA B CA 1
ATOM 2377 C C . ALA B 1 179 ? 5.769 51.914 -1.400 1.00 24.79 179 ALA B C 1
ATOM 2378 O O . ALA B 1 179 ? 6.165 51.216 -2.304 1.00 25.07 179 ALA B O 1
ATOM 2380 N N . THR B 1 180 ? 6.396 51.976 -0.241 1.00 25.18 180 THR B N 1
ATOM 2381 C CA . THR B 1 180 ? 7.576 51.137 0.051 1.00 26.49 180 THR B CA 1
ATOM 2382 C C . THR B 1 180 ? 7.281 49.638 -0.111 1.00 26.93 180 THR B C 1
ATOM 2383 O O . THR B 1 180 ? 8.028 48.930 -0.788 1.00 26.00 180 THR B O 1
ATOM 2387 N N . ARG B 1 181 ? 6.184 49.190 0.501 1.00 27.72 181 ARG B N 1
ATOM 2388 C CA . ARG B 1 181 ? 5.691 47.812 0.402 1.00 28.68 181 ARG B CA 1
ATOM 2389 C C . ARG B 1 181 ? 5.503 47.351 -1.027 1.00 27.58 181 ARG B C 1
ATOM 2390 O O . ARG B 1 181 ? 5.998 46.295 -1.412 1.00 28.10 181 ARG B O 1
ATOM 2398 N N . LEU B 1 182 ? 4.758 48.123 -1.802 1.00 26.35 182 LEU B N 1
ATOM 2399 C CA . LEU B 1 182 ? 4.479 47.775 -3.194 1.00 25.84 182 LEU B CA 1
ATOM 2400 C C . LEU B 1 182 ? 5.741 47.756 -4.043 1.00 25.15 182 LEU B C 1
ATOM 2401 O O . LEU B 1 182 ? 5.900 46.890 -4.893 1.00 23.49 182 LEU B O 1
ATOM 2406 N N . MET B 1 183 ? 6.618 48.736 -3.846 1.00 25.02 183 MET B N 1
ATOM 2407 C CA . MET B 1 183 ? 7.891 48.751 -4.599 1.00 25.44 183 MET B CA 1
ATOM 2408 C C . MET B 1 183 ? 8.775 47.567 -4.231 1.00 26.36 183 MET B C 1
ATOM 2409 O O . MET B 1 183 ? 9.411 46.975 -5.100 1.00 27.48 183 MET B O 1
ATOM 2414 N N . GLY B 1 184 ? 8.769 47.200 -2.958 1.00 27.60 184 GLY B N 1
ATOM 2415 C CA . GLY B 1 184 ? 9.461 45.975 -2.501 1.00 28.76 184 GLY B CA 1
ATOM 2416 C C . GLY B 1 184 ? 9.053 44.747 -3.298 1.00 29.42 184 GLY B C 1
ATOM 2417 O O . GLY B 1 184 ? 9.907 43.953 -3.723 1.00 29.05 184 GLY B O 1
ATOM 2418 N N . ILE B 1 185 ? 7.749 44.608 -3.533 1.00 29.27 185 ILE B N 1
ATOM 2419 C CA . ILE B 1 185 ? 7.216 43.532 -4.356 1.00 29.66 185 ILE B CA 1
ATOM 2420 C C . ILE B 1 185 ? 7.509 43.752 -5.842 1.00 29.29 185 ILE B C 1
ATOM 2421 O O . ILE B 1 185 ? 8.012 42.844 -6.508 1.00 29.77 185 ILE B O 1
ATOM 2426 N N . ALA B 1 186 ? 7.189 44.929 -6.373 1.00 27.71 186 ALA B N 1
ATOM 2427 C CA . ALA B 1 186 ? 7.393 45.161 -7.796 1.00 27.47 186 ALA B CA 1
ATOM 2428 C C . ALA B 1 186 ? 8.853 44.955 -8.216 1.00 27.96 186 ALA B C 1
ATOM 2429 O O . ALA B 1 186 ? 9.122 44.426 -9.311 1.00 27.94 186 ALA B O 1
ATOM 2431 N N . LEU B 1 187 ? 9.790 45.327 -7.345 1.00 26.74 187 LEU B N 1
ATOM 2432 C CA . LEU B 1 187 ? 11.194 45.266 -7.726 1.00 27.38 187 LEU B CA 1
ATOM 2433 C C . LEU B 1 187 ? 11.855 43.936 -7.350 1.00 27.15 187 LEU B C 1
ATOM 2434 O O . LEU B 1 187 ? 12.775 43.489 -8.051 1.00 26.21 187 LEU B O 1
ATOM 2439 N N . GLY B 1 188 ? 11.407 43.347 -6.246 1.00 28.03 188 GLY B N 1
ATOM 2440 C CA . GLY B 1 188 ? 11.900 42.047 -5.792 1.00 30.38 188 GLY B CA 1
ATOM 2441 C C . GLY B 1 188 ? 11.238 40.872 -6.477 1.00 31.55 188 GLY B C 1
ATOM 2442 O O . GLY B 1 188 ? 11.851 39.784 -6.617 1.00 31.73 188 GLY B O 1
ATOM 2443 N N . GLY B 1 189 ? 9.990 41.075 -6.912 1.00 31.13 189 GLY B N 1
ATOM 2444 C CA . GLY B 1 189 ? 9.164 39.988 -7.447 1.00 32.28 189 GLY B CA 1
ATOM 2445 C C . GLY B 1 189 ? 8.586 39.069 -6.378 1.00 33.02 189 GLY B C 1
ATOM 2446 O O . GLY B 1 189 ? 8.920 39.179 -5.192 1.00 32.16 189 GLY B O 1
ATOM 2447 N N . LEU B 1 190 ? 7.713 38.154 -6.799 1.00 33.50 190 LEU B N 1
ATOM 2448 C CA . LEU B 1 190 ? 7.007 37.249 -5.878 1.00 35.53 190 LEU B CA 1
ATOM 2449 C C . LEU B 1 190 ? 7.794 36.031 -5.461 1.00 37.15 190 LEU B C 1
ATOM 2450 O O . LEU B 1 190 ? 7.471 35.396 -4.462 1.00 37.31 190 LEU B O 1
ATOM 2455 N N . GLY B 1 191 ? 8.797 35.677 -6.258 1.00 39.15 191 GLY B N 1
ATOM 2456 C CA . GLY B 1 191 ? 9.549 34.440 -6.060 1.00 42.00 191 GLY B CA 1
ATOM 2457 C C . GLY B 1 191 ? 10.037 34.267 -4.642 1.00 43.86 191 GLY B C 1
ATOM 2458 O O . GLY B 1 191 ? 10.618 35.184 -4.062 1.00 43.84 191 GLY B O 1
ATOM 2459 N N . ALA B 1 192 ? 9.786 33.088 -4.077 1.00 45.88 192 ALA B N 1
ATOM 2460 C CA . ALA B 1 192 ? 10.245 32.752 -2.727 1.00 47.90 192 ALA B CA 1
ATOM 2461 C C . ALA B 1 192 ? 11.765 32.712 -2.693 1.00 49.72 192 ALA B C 1
ATOM 2462 O O . ALA B 1 192 ? 12.388 32.092 -3.562 1.00 50.05 192 ALA B O 1
ATOM 2464 N N . PRO B 1 193 ? 12.365 33.372 -1.684 1.00 51.30 193 PRO B N 1
ATOM 2465 C CA . PRO B 1 193 ? 13.805 33.667 -1.652 1.00 52.28 193 PRO B CA 1
ATOM 2466 C C . PRO B 1 193 ? 14.717 32.447 -1.677 1.00 52.74 193 PRO B C 1
ATOM 2467 O O . PRO B 1 193 ? 15.742 32.471 -2.376 1.00 53.80 193 PRO B O 1
#

CATH classification: 1.10.357.10

Secondary structure (DSSP, 8-state):
-HHHHHHHHHHHHHHHHHHHHGGG--HHHHHHHHT--HHHHHHH-SSHHHHHHHHHHHHHHHHHHHHHHHHHHS-HHHHHHHHHHHHHHHIIIIIHHGGG-----HHHHHHHHHHHHHHHHHHHHTTSS-TT--HHHHHHHHHHHHHHHTTSTTHHHHHHHHHHHHHH-S--/-HHHHHHHHHHHHHHHHHHHHHGGG--HHHHHHHHT--HHHHHHH-SSHHHHHHHHHHHHHHHHHHHHHHHHHHS-HHHHHHHHHHHHHHHHHHHHHHHHHH-----HHHHHHHHHHHHHHHHHHHHTTSS-TT--HHHHHHHHHHHHHHHTTSTTHHHHHHHHHHHHHH-SS--

Foldseek 3Di:
DVLVLLVVLLLVLQLVQLLVQQLNRDPVSSCVSSVHDPVSSCVSPVDPLRSLLSSLVVVLVVLLVLLVVLVVPDQLLRSLLVSLLVLLSCLQRSQLSVVSVHDHDPVSVVSQLVSNQVSVVRCVVVPNDDPPDGSVVSSVVSNVLSVVQHPPPVSSVSSNVVSVDVSVDDDD/DCVLVLLVVLLLVLQLVQLLVQQLHRDPVSSCVRSVHDPVSVCVSPVDPVRSLLSNLVVVLVVLLVQLVVLVVPDQLLRSLLVSLLVLLSCLQRSCSNCVNSVHDHDPVSVVSVLVSNQVSVCRCVVVPNDDPPDHSVVSNVQSNVLSVVQNPPPCSSVSSNVSSCCVSVPDDDD

B-factor: mean 37.67, std 11.51, range [20.0, 78.52]

Radius of gyration: 20.59 Å; Cα contacts (8 Å, |Δi|>4): 441; chains: 2; bounding box: 59×58×52 Å